Protein AF-A0A345P984-F1 (afdb_monomer_lite)

Organism: NCBI:txid2283318

Structure (mmCIF, N/CA/C/O backbone):
data_AF-A0A345P984-F1
#
_entry.id   AF-A0A345P984-F1
#
loop_
_atom_site.group_PDB
_atom_site.id
_atom_site.type_symbol
_atom_site.label_atom_id
_atom_site.label_alt_id
_atom_site.label_comp_id
_atom_site.label_asym_id
_atom_site.label_entity_id
_atom_site.label_seq_id
_atom_site.pdbx_PDB_ins_code
_atom_site.Cartn_x
_atom_site.Cartn_y
_atom_site.Cartn_z
_atom_site.occupancy
_atom_site.B_iso_or_equiv
_atom_site.auth_seq_id
_atom_site.auth_comp_id
_atom_site.auth_asym_id
_atom_site.auth_atom_id
_atom_site.pdbx_PDB_model_num
ATOM 1 N N . MET A 1 1 ? -41.447 16.885 86.054 1.00 53.97 1 MET A N 1
ATOM 2 C CA . MET A 1 1 ? -40.398 17.258 85.077 1.00 53.97 1 MET A CA 1
ATOM 3 C C . MET A 1 1 ? -39.694 16.046 84.465 1.00 53.97 1 MET A C 1
ATOM 5 O O . MET A 1 1 ? -39.387 16.104 83.285 1.00 53.97 1 MET A O 1
ATOM 9 N N . GLU A 1 2 ? -39.510 14.937 85.188 1.00 55.28 2 GLU A N 1
ATOM 10 C CA . GLU A 1 2 ? -38.808 13.737 84.681 1.00 55.28 2 GLU A CA 1
ATOM 11 C C . GLU A 1 2 ? -39.458 13.079 83.446 1.00 55.28 2 GLU A C 1
ATOM 13 O O . GLU A 1 2 ? -38.759 12.716 82.503 1.00 55.28 2 GLU A O 1
ATOM 18 N N . TYR A 1 3 ? -40.793 13.020 83.374 1.00 59.06 3 TYR A N 1
ATOM 19 C CA . TYR A 1 3 ? -41.507 12.456 82.215 1.00 59.06 3 TYR A CA 1
ATOM 20 C C . TYR A 1 3 ? -41.298 13.240 80.908 1.00 59.06 3 TYR A C 1
ATOM 22 O O . TYR A 1 3 ? -41.279 12.652 79.831 1.00 59.06 3 TYR A O 1
ATOM 30 N N . VAL A 1 4 ? -41.100 14.560 80.987 1.00 63.84 4 VAL A N 1
ATOM 31 C CA . VAL A 1 4 ? -40.899 15.416 79.804 1.00 63.84 4 VAL A CA 1
ATOM 32 C C . VAL A 1 4 ? -39.508 15.193 79.205 1.00 63.84 4 VAL A C 1
ATOM 34 O O . VAL A 1 4 ? -39.357 15.158 77.987 1.00 63.84 4 VAL A O 1
ATOM 37 N N . ILE A 1 5 ? -38.506 14.961 80.059 1.00 65.81 5 ILE A N 1
ATOM 38 C CA . ILE A 1 5 ? -37.132 14.652 79.644 1.00 65.81 5 ILE A CA 1
ATOM 39 C C . ILE A 1 5 ? -37.078 13.272 78.976 1.00 65.81 5 ILE A C 1
ATOM 41 O O . ILE A 1 5 ? -36.473 13.134 77.916 1.00 65.81 5 ILE A O 1
ATOM 45 N N . GLY A 1 6 ? -37.773 12.271 79.531 1.00 60.53 6 GLY A N 1
ATOM 46 C CA . GLY A 1 6 ? -37.852 10.933 78.933 1.00 60.53 6 GLY A CA 1
ATOM 47 C C . GLY A 1 6 ? -38.470 10.931 77.530 1.00 60.53 6 GLY A C 1
ATOM 48 O O . GLY A 1 6 ? -37.931 10.307 76.618 1.00 60.53 6 GLY A O 1
ATOM 49 N N . VAL A 1 7 ? -39.553 11.688 77.323 1.00 73.94 7 VAL A N 1
ATOM 50 C CA . VAL A 1 7 ? -40.205 11.814 76.006 1.00 73.94 7 VAL A CA 1
ATOM 51 C C . VAL A 1 7 ? -39.314 12.549 74.995 1.00 73.94 7 VAL A C 1
ATOM 53 O O . VAL A 1 7 ? -39.231 12.134 73.839 1.00 73.94 7 VAL A O 1
ATOM 56 N N . LEU A 1 8 ? -38.595 13.592 75.424 1.00 63.09 8 LEU A N 1
ATOM 57 C CA . LEU A 1 8 ? -37.640 14.318 74.577 1.00 63.09 8 LEU A CA 1
ATOM 58 C C . LEU A 1 8 ? -36.474 13.435 74.119 1.00 63.09 8 LEU A C 1
ATOM 60 O O . LEU A 1 8 ? -36.119 13.458 72.943 1.00 63.09 8 LEU A O 1
ATOM 64 N N . VAL A 1 9 ? -35.914 12.617 75.013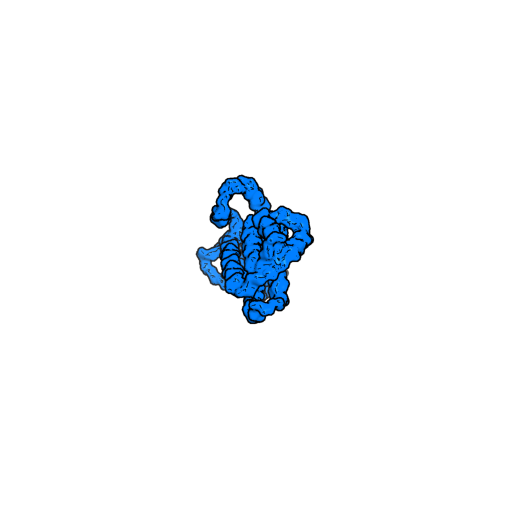 1.00 68.62 9 VAL A N 1
ATOM 65 C CA . VAL A 1 9 ? -34.829 11.682 74.671 1.00 68.62 9 VAL A CA 1
ATOM 66 C C . VAL A 1 9 ? -35.298 10.649 73.645 1.00 68.62 9 VAL A C 1
ATOM 68 O O . VAL A 1 9 ? -34.602 10.404 72.661 1.00 68.62 9 VAL A O 1
ATOM 71 N N . VAL A 1 10 ? -36.502 10.095 73.812 1.00 74.75 10 VAL A N 1
ATOM 72 C CA . VAL A 1 10 ? -37.075 9.145 72.846 1.00 74.75 10 VAL A CA 1
ATOM 73 C C . VAL A 1 10 ? -37.294 9.804 71.477 1.00 74.75 10 VAL A C 1
ATOM 75 O O . VAL A 1 10 ? -36.925 9.219 70.461 1.00 74.75 10 VAL A O 1
ATOM 78 N N . LEU A 1 11 ? -37.814 11.035 71.425 1.00 70.88 11 LEU A N 1
ATOM 79 C CA . LEU A 1 11 ? -38.012 11.772 70.168 1.00 70.88 11 LEU A CA 1
ATOM 80 C C . LEU A 1 11 ? -36.698 12.081 69.436 1.00 70.88 11 LEU A C 1
ATOM 82 O O . LEU A 1 11 ? -36.643 11.987 68.206 1.00 70.88 11 LEU A O 1
ATOM 86 N N . VAL A 1 12 ? -35.634 12.409 70.173 1.00 73.88 12 VAL A N 1
ATOM 87 C CA . VAL A 1 12 ? -34.298 12.634 69.599 1.00 73.88 12 VAL A CA 1
ATOM 88 C C . VAL A 1 12 ? -33.726 11.333 69.033 1.00 73.88 12 VAL A C 1
ATOM 90 O O . VAL A 1 12 ? -33.233 11.327 67.906 1.00 73.88 12 VAL A O 1
ATOM 93 N N . ILE A 1 13 ? -33.846 10.219 69.763 1.00 74.06 13 ILE A N 1
ATOM 94 C CA . ILE A 1 13 ? -33.375 8.903 69.301 1.00 74.06 13 ILE A CA 1
ATOM 95 C C . ILE A 1 13 ? -34.127 8.472 68.037 1.00 74.06 13 ILE A C 1
ATOM 97 O O . ILE A 1 13 ? -33.501 8.073 67.057 1.00 74.06 13 ILE A O 1
ATOM 101 N N . VAL A 1 14 ? -35.456 8.604 68.018 1.00 77.06 14 VAL A N 1
ATOM 102 C CA . VAL A 1 14 ? -36.276 8.290 66.838 1.00 77.06 14 VAL A CA 1
ATOM 103 C C . VAL A 1 14 ? -35.874 9.165 65.645 1.00 77.06 14 VAL A C 1
ATOM 105 O O . VAL A 1 14 ? -35.687 8.640 64.548 1.00 77.06 14 VAL A O 1
ATOM 108 N N . SER A 1 15 ? -35.658 10.468 65.847 1.00 71.44 15 SER A N 1
ATOM 109 C CA . SER A 1 15 ? -35.229 11.379 64.772 1.00 71.44 15 SER A CA 1
ATOM 110 C C . SER A 1 15 ? -33.856 11.011 64.196 1.00 71.44 15 SER A C 1
ATOM 112 O O . SER A 1 15 ? -33.681 11.021 62.977 1.00 71.44 15 SER A O 1
ATOM 114 N N . LEU A 1 16 ? -32.897 10.623 65.045 1.00 68.81 16 LEU A N 1
ATOM 115 C CA . LEU A 1 16 ? -31.570 10.164 64.612 1.00 68.81 16 LEU A CA 1
ATOM 116 C C . LEU A 1 16 ? -31.644 8.862 63.803 1.00 68.81 16 LEU A C 1
ATOM 118 O O . LEU A 1 16 ? -30.974 8.734 62.778 1.00 68.81 16 LEU A O 1
ATOM 122 N N . VAL A 1 17 ? -32.490 7.913 64.215 1.00 76.25 17 VAL A N 1
ATOM 123 C CA . VAL A 1 17 ? -32.700 6.653 63.483 1.00 76.25 17 VAL A CA 1
ATOM 124 C C . VAL A 1 17 ? -33.329 6.908 62.110 1.00 76.25 17 VAL A C 1
ATOM 126 O O . VAL A 1 17 ? -32.889 6.318 61.121 1.00 76.25 17 VAL A O 1
ATOM 129 N N . PHE A 1 18 ? -34.308 7.814 62.011 1.00 77.31 18 PHE A N 1
ATOM 130 C CA . PHE A 1 18 ? -34.899 8.202 60.725 1.00 77.31 18 PHE A CA 1
ATOM 131 C C . PHE A 1 18 ? -33.887 8.887 59.797 1.00 77.31 18 PHE A C 1
ATOM 133 O O . PHE A 1 18 ? -33.836 8.552 58.613 1.00 77.31 18 PHE A O 1
ATOM 140 N N . ALA A 1 19 ? -33.047 9.785 60.322 1.00 70.81 19 ALA A N 1
ATOM 141 C CA . ALA A 1 19 ? -31.984 10.426 59.548 1.00 70.81 19 ALA A CA 1
ATOM 142 C C . ALA A 1 19 ? -30.963 9.401 59.016 1.00 70.81 19 ALA A C 1
ATOM 144 O O . ALA A 1 19 ? -30.633 9.415 57.830 1.00 70.81 19 ALA A O 1
ATOM 145 N N . PHE A 1 20 ? -30.537 8.448 59.850 1.00 74.56 20 PHE A N 1
ATOM 146 C CA . PHE A 1 20 ? -29.620 7.375 59.451 1.00 74.56 20 PHE A CA 1
ATOM 147 C C . PHE A 1 20 ? -30.229 6.428 58.398 1.00 74.56 20 PHE A C 1
ATOM 149 O O . PHE A 1 20 ? -29.569 6.031 57.433 1.00 74.56 20 PHE A O 1
ATOM 156 N N . MET A 1 21 ? -31.511 6.080 58.535 1.00 75.06 21 MET A N 1
ATOM 157 C CA . MET A 1 21 ? -32.246 5.273 57.549 1.00 75.06 21 MET A CA 1
ATOM 158 C C . MET A 1 21 ? -32.404 6.008 56.208 1.00 75.06 21 MET A C 1
ATOM 160 O O . MET A 1 21 ? -32.263 5.397 55.146 1.00 75.06 21 MET A O 1
ATOM 164 N N . ALA A 1 22 ? -32.640 7.323 56.234 1.00 71.94 22 ALA A N 1
ATOM 165 C CA . ALA A 1 22 ? -32.689 8.147 55.029 1.00 71.94 22 ALA A CA 1
ATOM 166 C C . ALA A 1 22 ? -31.318 8.214 54.335 1.00 71.94 22 ALA A C 1
ATOM 168 O O . ALA A 1 22 ? -31.229 7.981 53.130 1.00 71.94 22 ALA A O 1
ATOM 169 N N . GLU A 1 23 ? -30.238 8.437 55.088 1.00 74.62 23 GLU A N 1
ATOM 170 C CA . GLU A 1 23 ? -28.876 8.495 54.547 1.00 74.62 23 GLU A CA 1
ATOM 171 C C . GLU A 1 23 ? -28.433 7.150 53.946 1.00 74.62 23 GLU A C 1
ATOM 173 O O . GLU A 1 23 ? -27.887 7.097 52.841 1.00 74.62 23 GLU A O 1
ATOM 178 N N . THR A 1 24 ? -28.727 6.033 54.617 1.00 75.31 24 THR A N 1
ATOM 179 C CA . THR A 1 24 ? -28.435 4.689 54.090 1.00 75.31 24 THR A CA 1
ATOM 180 C C . THR A 1 24 ? -29.278 4.340 52.862 1.00 75.31 24 THR A C 1
ATOM 182 O O . THR A 1 24 ? -28.772 3.686 51.948 1.00 75.31 24 THR A O 1
ATOM 185 N N . SER A 1 25 ? -30.530 4.802 52.788 1.00 73.75 25 SER A N 1
ATOM 186 C CA . SER A 1 25 ? -31.374 4.679 51.592 1.00 73.75 25 SER A CA 1
ATOM 187 C C . SER A 1 25 ? -30.800 5.464 50.408 1.00 73.75 25 SER A C 1
ATOM 189 O O . SER A 1 25 ? -30.654 4.913 49.316 1.00 73.75 25 SER A O 1
ATOM 191 N N . VAL A 1 26 ? -30.374 6.713 50.633 1.00 77.81 26 VAL A N 1
ATOM 192 C CA . VAL A 1 26 ? -29.720 7.547 49.610 1.00 77.81 26 VAL A CA 1
ATOM 193 C C . VAL A 1 26 ? -28.428 6.893 49.118 1.00 77.81 26 VAL A C 1
ATOM 195 O O . VAL A 1 26 ? -28.262 6.734 47.910 1.00 77.81 26 VAL A O 1
ATOM 198 N N . ARG A 1 27 ? -27.560 6.414 50.021 1.00 74.31 27 ARG A N 1
ATOM 199 C CA . ARG A 1 27 ? -26.322 5.701 49.649 1.00 74.31 27 ARG A CA 1
ATOM 200 C C . ARG A 1 27 ? -26.596 4.419 48.861 1.00 74.31 27 ARG A C 1
ATOM 202 O O . ARG A 1 27 ? -25.901 4.142 47.888 1.00 74.31 27 ARG A O 1
ATOM 209 N N . ARG A 1 28 ? -27.626 3.643 49.224 1.00 77.44 28 ARG A N 1
ATOM 210 C CA . ARG A 1 28 ? -28.033 2.448 48.457 1.00 77.44 28 ARG A CA 1
ATOM 211 C C . ARG A 1 28 ? -28.557 2.806 47.071 1.00 77.44 28 ARG A C 1
ATOM 213 O O . ARG A 1 28 ? -28.245 2.100 46.117 1.00 77.44 28 ARG A O 1
ATOM 220 N N . ASN A 1 29 ? -29.343 3.872 46.951 1.00 79.44 29 ASN A N 1
ATOM 221 C CA . ASN A 1 29 ? -29.863 4.325 45.664 1.00 79.44 29 ASN A CA 1
ATOM 222 C C . ASN A 1 29 ? -28.741 4.863 44.767 1.00 79.44 29 ASN A C 1
ATOM 224 O O . ASN A 1 29 ? -28.712 4.531 43.586 1.00 79.44 29 ASN A O 1
ATOM 228 N N . GLN A 1 30 ? -27.775 5.594 45.331 1.00 77.25 30 GLN A N 1
ATOM 229 C CA . GLN A 1 30 ? -26.565 6.026 44.625 1.00 77.25 30 GLN A CA 1
ATOM 230 C C . GLN A 1 30 ? -25.712 4.835 44.174 1.00 77.25 30 GLN A C 1
ATOM 232 O O . GLN A 1 30 ? -25.340 4.771 43.009 1.00 77.25 30 GLN A O 1
ATOM 237 N N . ALA A 1 31 ? -25.478 3.848 45.045 1.00 76.19 31 ALA A N 1
ATOM 238 C CA . ALA A 1 31 ? -24.732 2.640 44.691 1.00 76.19 31 ALA A CA 1
ATOM 239 C C . ALA A 1 31 ? -25.434 1.819 43.592 1.00 76.19 31 ALA A C 1
ATOM 241 O O . ALA A 1 31 ? -24.782 1.303 42.687 1.00 76.19 31 ALA A O 1
ATOM 242 N N . LYS A 1 32 ? -26.771 1.723 43.628 1.00 82.81 32 LYS A N 1
ATOM 243 C CA . LYS A 1 32 ? -27.557 1.097 42.551 1.00 82.81 32 LYS A CA 1
ATOM 244 C C . LYS A 1 32 ? -27.467 1.877 41.241 1.00 82.81 32 LYS A C 1
ATOM 246 O O . LYS A 1 32 ? -27.313 1.258 40.196 1.00 82.81 32 LYS A O 1
ATOM 251 N N . ALA A 1 33 ? -27.555 3.206 41.290 1.00 76.69 33 ALA A N 1
ATOM 252 C CA . ALA A 1 33 ? -27.429 4.053 40.106 1.00 76.69 33 ALA A CA 1
ATOM 253 C C . ALA A 1 33 ? -26.032 3.937 39.476 1.00 76.69 33 ALA A C 1
ATOM 255 O O . ALA A 1 33 ? -25.929 3.755 38.268 1.00 76.69 33 ALA A O 1
ATOM 256 N N . GLN A 1 34 ? -24.975 3.945 40.295 1.00 79.38 34 GLN A N 1
ATOM 257 C CA . GLN A 1 34 ? -23.596 3.728 39.846 1.00 79.38 34 GLN A CA 1
ATOM 258 C C . GLN A 1 34 ? -23.407 2.346 39.222 1.00 79.38 34 GLN A C 1
ATOM 260 O O . GLN A 1 34 ? -22.828 2.243 38.147 1.00 79.38 34 GLN A O 1
ATOM 265 N N . LYS A 1 35 ? -23.943 1.292 39.848 1.00 81.81 35 LYS A N 1
ATOM 266 C CA . LYS A 1 35 ? -23.880 -0.060 39.287 1.00 81.81 35 LYS A CA 1
ATOM 267 C C . LYS A 1 35 ? -24.616 -0.157 37.948 1.00 81.81 35 LYS A C 1
ATOM 269 O O . LYS A 1 35 ? -24.058 -0.679 36.995 1.00 81.81 35 LYS A O 1
ATOM 274 N N . ASN A 1 36 ? -25.826 0.397 37.851 1.00 83.12 36 ASN A N 1
ATOM 275 C CA . ASN A 1 36 ? -26.573 0.425 36.592 1.00 83.12 36 ASN A CA 1
ATOM 276 C C . ASN A 1 36 ? -25.818 1.190 35.493 1.00 83.12 36 ASN A C 1
ATOM 278 O O . ASN A 1 36 ? -25.807 0.744 34.350 1.00 83.12 36 ASN A O 1
ATOM 282 N N . ALA A 1 37 ? -25.181 2.316 35.829 1.00 77.00 37 ALA A N 1
ATOM 283 C CA . ALA A 1 37 ? -24.358 3.073 34.888 1.00 77.00 37 ALA A CA 1
ATOM 284 C C . ALA A 1 37 ? -23.127 2.268 34.438 1.00 77.00 37 ALA A C 1
ATOM 286 O O . ALA A 1 37 ? -22.822 2.222 33.250 1.00 77.00 37 ALA A O 1
ATOM 287 N N . GLN A 1 38 ? -22.465 1.568 35.363 1.00 80.25 38 GLN A N 1
ATOM 288 C CA . GLN A 1 38 ? -21.329 0.699 35.059 1.00 80.25 38 GLN A CA 1
ATOM 289 C C . GLN A 1 38 ? -21.728 -0.490 34.169 1.00 80.25 38 GLN A C 1
ATOM 291 O O . GLN A 1 38 ? -21.022 -0.799 33.212 1.00 80.25 38 GLN A O 1
ATOM 296 N N . ASP A 1 39 ? -22.875 -1.119 34.433 1.00 83.56 39 ASP A N 1
ATOM 297 C CA . ASP A 1 39 ? -23.404 -2.222 33.622 1.00 83.56 39 ASP A CA 1
ATOM 298 C C . ASP A 1 39 ? -23.776 -1.742 32.201 1.00 83.56 39 ASP A C 1
ATOM 300 O O . ASP A 1 39 ? -23.504 -2.429 31.214 1.00 83.56 39 ASP A O 1
ATOM 304 N N . GLN A 1 40 ? -24.345 -0.535 32.069 1.00 82.06 40 GLN A N 1
ATOM 305 C CA . GLN A 1 40 ? -24.635 0.090 30.770 1.00 82.06 40 GLN A CA 1
ATOM 306 C C . GLN A 1 40 ? -23.365 0.453 29.995 1.00 82.06 40 GLN A C 1
ATOM 308 O O . GLN A 1 40 ? -23.308 0.253 28.777 1.00 82.06 40 GLN A O 1
ATOM 313 N N . LEU A 1 41 ? -22.348 0.966 30.689 1.00 80.12 41 LEU A N 1
ATOM 314 C CA . LEU A 1 41 ? -21.053 1.290 30.101 1.00 80.12 41 LEU A CA 1
ATOM 315 C C . LEU A 1 41 ? -20.361 0.021 29.592 1.00 80.12 41 LEU A C 1
ATOM 317 O O . LEU A 1 41 ? -19.952 -0.024 28.436 1.00 80.12 41 LEU A O 1
ATOM 321 N N . LEU A 1 42 ? -20.342 -1.045 30.398 1.00 83.56 42 LEU A N 1
ATOM 322 C CA . LEU A 1 42 ? -19.812 -2.353 30.008 1.00 83.56 42 LEU A CA 1
ATOM 323 C C . LEU A 1 42 ? -20.512 -2.910 28.760 1.00 83.56 42 LEU A C 1
ATOM 325 O O . LEU A 1 42 ? -19.848 -3.333 27.813 1.00 83.56 42 LEU A O 1
ATOM 329 N N . ALA A 1 43 ? -21.848 -2.884 28.730 1.00 84.06 43 ALA A N 1
ATOM 330 C CA . ALA A 1 43 ? -22.615 -3.336 27.571 1.00 84.06 43 ALA A CA 1
ATOM 331 C C . ALA A 1 43 ? -22.305 -2.502 26.314 1.00 84.06 43 ALA A C 1
ATOM 333 O O . ALA A 1 43 ? -22.241 -3.036 25.205 1.00 84.06 43 ALA A O 1
ATOM 334 N N . SER A 1 44 ? -22.078 -1.199 26.486 1.00 81.56 44 SER A N 1
ATOM 335 C CA . SER A 1 44 ? -21.751 -0.285 25.392 1.00 81.56 44 SER A CA 1
ATOM 336 C C . SER A 1 44 ? -20.344 -0.514 24.842 1.00 81.56 44 SER A C 1
ATOM 338 O O . SER A 1 44 ? -20.191 -0.591 23.623 1.00 81.56 44 SER A O 1
ATOM 340 N N . THR A 1 45 ? -19.338 -0.704 25.703 1.00 81.50 45 THR A N 1
ATOM 341 C CA . THR A 1 45 ? -17.981 -1.069 25.266 1.00 81.50 45 THR A CA 1
ATOM 342 C C . THR A 1 45 ? -17.976 -2.422 24.560 1.00 81.50 45 THR A C 1
ATOM 344 O O . THR A 1 45 ? -17.346 -2.570 23.512 1.00 81.50 45 THR A O 1
ATOM 347 N N . GLN A 1 46 ? -18.725 -3.403 25.077 1.00 83.19 46 GLN A N 1
ATOM 348 C CA . GLN A 1 46 ? -18.850 -4.706 24.424 1.00 83.19 46 GLN A CA 1
ATOM 349 C C . GLN A 1 46 ? -19.465 -4.571 23.026 1.00 83.19 46 GLN A C 1
ATOM 351 O O . GLN A 1 46 ? -18.954 -5.149 22.072 1.00 83.19 46 GLN A O 1
ATOM 356 N N . ARG A 1 47 ? -20.500 -3.737 22.874 1.00 86.56 47 ARG A N 1
ATOM 357 C CA . ARG A 1 47 ? -21.098 -3.456 21.566 1.00 86.56 47 ARG A CA 1
ATOM 358 C C . ARG A 1 47 ? -20.104 -2.824 20.590 1.00 86.56 47 ARG A C 1
ATOM 360 O O . ARG A 1 47 ? -20.054 -3.252 19.443 1.00 86.56 47 ARG A O 1
ATOM 367 N N . ILE A 1 48 ? -19.309 -1.846 21.032 1.00 83.06 48 ILE A N 1
ATOM 368 C CA . ILE A 1 48 ? -18.265 -1.227 20.195 1.00 83.06 48 ILE A CA 1
ATOM 369 C C . ILE A 1 48 ? -17.276 -2.294 19.712 1.00 83.06 48 ILE A C 1
ATOM 371 O O . ILE A 1 48 ? -16.964 -2.355 18.526 1.00 83.06 48 ILE A O 1
ATOM 375 N N . ARG A 1 49 ? -16.828 -3.179 20.608 1.00 82.62 49 ARG A N 1
ATOM 376 C CA . ARG A 1 49 ? -15.916 -4.284 20.281 1.00 82.62 49 ARG A CA 1
ATOM 377 C C . ARG A 1 49 ? -16.514 -5.256 19.263 1.00 82.62 49 ARG A C 1
ATOM 379 O O . ARG A 1 49 ? -15.823 -5.671 18.328 1.00 82.62 49 ARG A O 1
ATOM 386 N N . ASP A 1 50 ? -17.779 -5.617 19.443 1.00 85.12 50 ASP A N 1
ATOM 387 C CA . ASP A 1 50 ? -18.487 -6.530 18.550 1.00 85.12 50 ASP A CA 1
ATOM 388 C C . ASP A 1 50 ? -18.684 -5.894 17.168 1.00 85.12 50 ASP A C 1
ATOM 390 O O . ASP A 1 50 ? -18.456 -6.544 16.148 1.00 85.12 50 ASP A O 1
ATOM 394 N N . ASP A 1 51 ? -19.054 -4.613 17.116 1.00 85.75 51 ASP A N 1
ATOM 395 C CA . ASP A 1 51 ? -19.245 -3.885 15.863 1.00 85.75 51 ASP A CA 1
ATOM 396 C C . ASP A 1 51 ? -17.916 -3.641 15.129 1.00 85.75 51 ASP A C 1
ATOM 398 O O . ASP A 1 51 ? -17.870 -3.829 13.916 1.00 85.75 51 ASP A O 1
ATOM 402 N N . LEU A 1 52 ? -16.817 -3.351 15.838 1.00 84.50 52 LEU A N 1
ATOM 403 C CA . LEU A 1 52 ? -15.466 -3.338 15.257 1.00 84.50 52 LEU A CA 1
ATOM 404 C C . LEU A 1 52 ? -15.098 -4.708 14.673 1.00 84.50 52 LEU A C 1
ATOM 406 O O . LEU A 1 52 ? -14.588 -4.796 13.562 1.00 84.50 52 LEU A O 1
ATOM 410 N N . THR A 1 53 ? -15.413 -5.796 15.378 1.00 84.94 53 THR A N 1
ATOM 411 C CA . THR A 1 53 ? -15.109 -7.158 14.910 1.00 84.94 53 THR A CA 1
ATOM 412 C C . THR A 1 53 ? -15.871 -7.514 13.629 1.00 84.94 53 THR A C 1
ATOM 414 O O . THR A 1 53 ? -15.324 -8.203 12.772 1.00 84.94 53 THR A O 1
ATOM 417 N N . LYS A 1 54 ? -17.097 -7.004 13.446 1.00 86.38 54 LYS A N 1
ATOM 418 C CA . LYS A 1 54 ? -17.878 -7.184 12.206 1.00 86.38 54 LYS A CA 1
ATOM 419 C C . LYS A 1 54 ? -17.285 -6.464 10.994 1.00 86.38 54 LYS A C 1
ATOM 421 O O . LYS A 1 54 ? -17.672 -6.783 9.875 1.00 86.38 54 LYS A O 1
ATOM 426 N N . LEU A 1 55 ? -16.406 -5.482 11.200 1.00 84.56 55 LEU A N 1
ATOM 427 C CA . LEU A 1 55 ? -15.774 -4.732 10.111 1.00 84.56 55 LEU A CA 1
ATOM 428 C C . LEU A 1 55 ? -14.561 -5.438 9.509 1.00 84.56 55 LEU A C 1
ATOM 430 O O . LEU A 1 55 ? -14.086 -5.004 8.457 1.00 84.56 55 LEU A O 1
ATOM 434 N N . ARG A 1 56 ? -14.089 -6.518 10.144 1.00 82.19 56 ARG A N 1
ATOM 435 C CA . ARG A 1 56 ? -13.025 -7.359 9.599 1.00 82.19 56 ARG A CA 1
ATOM 436 C C . ARG A 1 56 ? -13.431 -7.953 8.252 1.00 82.19 56 ARG A C 1
ATOM 438 O O . ARG A 1 56 ? -14.582 -8.342 8.050 1.00 82.19 56 ARG A O 1
ATOM 445 N N . VAL A 1 57 ? -12.469 -8.020 7.339 1.00 75.19 57 VAL A N 1
ATOM 446 C CA . VAL A 1 57 ? -12.634 -8.583 5.994 1.00 75.19 57 VAL A CA 1
ATOM 447 C C . VAL A 1 57 ? -12.452 -10.099 6.028 1.00 75.19 57 VAL A C 1
ATOM 449 O O . VAL A 1 57 ? -13.176 -10.816 5.336 1.00 75.19 57 VAL A O 1
ATOM 452 N N . THR A 1 58 ? -11.537 -10.598 6.862 1.00 63.69 58 THR A N 1
ATOM 453 C CA . THR A 1 58 ? -11.273 -12.031 7.012 1.00 63.69 58 THR A CA 1
ATOM 454 C C . THR A 1 58 ? -11.857 -12.589 8.312 1.00 63.69 58 THR A C 1
ATOM 456 O O . THR A 1 58 ? -11.781 -11.983 9.383 1.00 63.69 58 THR A O 1
ATOM 459 N N . VAL A 1 59 ? -12.465 -13.782 8.234 1.00 52.88 59 VAL A N 1
ATOM 460 C CA . VAL A 1 59 ? -12.827 -14.557 9.433 1.00 52.88 59 VAL A CA 1
ATOM 461 C C . VAL A 1 59 ? -11.517 -14.897 10.148 1.00 52.88 59 VAL A C 1
ATOM 463 O O . VAL A 1 59 ? -10.606 -15.373 9.471 1.00 52.88 59 VAL A O 1
ATOM 466 N N . PRO A 1 60 ? -11.377 -14.660 11.466 1.00 49.41 60 PRO A N 1
ATOM 467 C CA . PRO A 1 60 ? -10.133 -14.968 12.154 1.00 49.41 60 PRO A CA 1
ATOM 468 C C . PRO A 1 60 ? -9.842 -16.462 12.035 1.00 49.41 60 PRO A C 1
ATOM 470 O O . PRO A 1 60 ? -10.530 -17.276 12.649 1.00 49.41 60 PRO A O 1
ATOM 473 N N . ASP A 1 61 ? -8.816 -16.815 11.263 1.00 49.69 61 ASP A N 1
ATOM 474 C CA . ASP A 1 61 ? -8.097 -18.057 11.487 1.00 49.69 61 ASP A CA 1
ATOM 475 C C . ASP A 1 61 ? -7.202 -17.798 12.709 1.00 49.69 61 ASP A C 1
ATOM 477 O O . ASP A 1 61 ? -6.298 -16.962 12.630 1.00 49.69 61 ASP A O 1
ATOM 481 N N . PRO A 1 62 ? -7.452 -18.430 13.869 1.00 40.97 62 PRO A N 1
ATOM 482 C CA . PRO A 1 62 ? -6.736 -18.138 15.112 1.00 40.97 62 PRO A CA 1
ATOM 483 C C . PRO A 1 62 ? -5.226 -18.455 15.066 1.00 40.97 62 PRO A C 1
ATOM 485 O O . PRO A 1 62 ? -4.555 -18.326 16.088 1.00 40.97 62 PRO A O 1
ATOM 488 N N . LEU A 1 63 ? -4.683 -18.872 13.913 1.00 45.00 63 LEU A N 1
ATOM 489 C CA . LEU A 1 63 ? -3.300 -19.316 13.735 1.00 45.00 63 LEU A CA 1
ATOM 490 C C . LEU A 1 63 ? -2.480 -18.579 12.658 1.00 45.00 63 LEU A C 1
ATOM 492 O O . LEU A 1 63 ? -1.332 -18.966 12.437 1.00 45.00 63 LEU A O 1
ATOM 496 N N . LYS A 1 64 ? -2.975 -17.525 11.995 1.00 53.28 64 LYS A N 1
ATOM 497 C CA . LYS A 1 64 ? -2.174 -16.806 10.983 1.00 53.28 64 LYS A CA 1
ATOM 498 C C . LYS A 1 64 ? -2.283 -15.291 11.131 1.00 53.28 64 LYS A C 1
ATOM 500 O O . LYS A 1 64 ? -3.340 -14.732 10.892 1.00 53.28 64 LYS A O 1
ATOM 505 N N . VAL A 1 65 ? -1.143 -14.665 11.444 1.00 57.59 65 VAL A N 1
ATOM 506 C CA . VAL A 1 65 ? -0.926 -13.213 11.587 1.00 57.59 65 VAL A CA 1
ATOM 507 C C . VAL A 1 65 ? -1.636 -12.634 12.816 1.00 57.59 65 VAL A C 1
ATOM 509 O O . VAL A 1 65 ? -2.808 -12.282 12.764 1.00 57.59 65 VAL A O 1
ATOM 512 N N . THR A 1 66 ? -0.928 -12.548 13.947 1.00 62.91 66 THR A N 1
ATOM 513 C CA . THR A 1 66 ? -1.487 -12.018 15.212 1.00 62.91 66 THR A CA 1
ATOM 514 C C . THR A 1 66 ? -0.794 -10.747 15.692 1.00 62.91 66 THR A C 1
ATOM 516 O O . THR A 1 66 ? -1.204 -10.161 16.695 1.00 62.91 66 THR A O 1
ATOM 519 N N . THR A 1 67 ? 0.258 -10.315 14.996 1.00 72.31 67 THR A N 1
ATOM 520 C CA . THR A 1 67 ? 1.111 -9.208 15.427 1.00 72.31 67 THR A CA 1
ATOM 521 C C . THR A 1 67 ? 1.368 -8.202 14.306 1.00 72.31 67 THR A C 1
ATOM 523 O O . THR A 1 67 ? 1.370 -8.547 13.124 1.00 72.31 67 THR A O 1
ATOM 526 N N . ASP A 1 68 ? 1.677 -6.957 14.685 1.00 71.44 68 ASP A N 1
ATOM 527 C CA . ASP A 1 68 ? 2.143 -5.907 13.762 1.00 71.44 68 ASP A CA 1
ATOM 528 C C . ASP A 1 68 ? 3.356 -6.369 12.931 1.00 71.44 68 ASP A C 1
ATOM 530 O O . ASP A 1 68 ? 3.522 -5.982 11.771 1.00 71.44 68 ASP A O 1
ATOM 534 N N . SER A 1 69 ? 4.196 -7.221 13.527 1.00 71.38 69 SER A N 1
ATOM 535 C CA . SER A 1 69 ? 5.331 -7.872 12.873 1.00 71.38 69 SER A CA 1
ATOM 536 C C . SER A 1 69 ? 4.867 -8.812 11.753 1.00 71.38 69 SER A C 1
ATOM 538 O O . SER A 1 69 ? 5.322 -8.703 10.619 1.00 71.38 69 SER A O 1
ATOM 540 N N . ASP A 1 70 ? 3.887 -9.679 11.994 1.00 74.94 70 ASP A N 1
ATOM 541 C CA . ASP A 1 70 ? 3.407 -10.596 10.953 1.00 74.94 70 ASP A CA 1
ATOM 542 C C . ASP A 1 70 ? 2.800 -9.851 9.751 1.00 74.94 70 ASP A C 1
ATOM 544 O O . ASP A 1 70 ? 3.052 -10.209 8.598 1.00 74.94 70 ASP A O 1
ATOM 548 N N . VAL A 1 71 ? 2.041 -8.779 10.006 1.00 79.25 71 VAL A N 1
ATOM 549 C CA . VAL A 1 71 ? 1.442 -7.943 8.950 1.00 79.25 71 VAL A CA 1
ATOM 550 C C . VAL A 1 71 ? 2.521 -7.226 8.158 1.00 79.25 71 VAL A C 1
ATOM 552 O O . VAL A 1 71 ? 2.508 -7.231 6.930 1.00 79.25 71 VAL A O 1
ATOM 555 N N . SER A 1 72 ? 3.505 -6.657 8.844 1.00 76.19 72 SER A N 1
ATOM 556 C CA . SER A 1 72 ? 4.640 -6.011 8.194 1.00 76.19 72 SER A CA 1
ATOM 557 C C . SER A 1 72 ? 5.461 -6.992 7.348 1.00 76.19 72 SER A C 1
ATOM 559 O O . SER A 1 72 ? 5.903 -6.643 6.250 1.00 76.19 72 SER A O 1
ATOM 561 N N . LYS A 1 73 ? 5.599 -8.250 7.791 1.00 72.94 73 LYS A N 1
ATOM 562 C CA . LYS A 1 73 ? 6.203 -9.325 6.992 1.00 72.94 73 LYS A CA 1
ATOM 563 C C . LYS A 1 73 ? 5.396 -9.594 5.727 1.00 72.94 73 LYS A C 1
ATOM 565 O O . LYS A 1 73 ? 5.985 -9.698 4.653 1.00 72.94 73 LYS A O 1
ATOM 570 N N . ALA A 1 74 ? 4.071 -9.681 5.847 1.00 79.06 74 ALA A N 1
ATOM 571 C CA . ALA A 1 74 ? 3.174 -9.909 4.718 1.00 79.06 74 ALA A CA 1
ATOM 572 C C . ALA A 1 74 ? 3.242 -8.760 3.696 1.00 79.06 74 ALA A C 1
ATOM 574 O O . ALA A 1 74 ? 3.433 -9.021 2.508 1.00 79.06 74 ALA A O 1
ATOM 575 N N . ILE A 1 75 ? 3.202 -7.504 4.162 1.00 75.56 75 ILE A N 1
ATOM 576 C CA . ILE A 1 75 ? 3.420 -6.293 3.350 1.00 75.56 75 ILE A CA 1
ATOM 577 C C . ILE A 1 75 ? 4.720 -6.428 2.559 1.00 75.56 75 ILE A C 1
ATOM 579 O O . ILE A 1 75 ? 4.721 -6.342 1.332 1.00 75.56 75 ILE A O 1
ATOM 583 N N . ARG A 1 76 ? 5.832 -6.701 3.245 1.00 71.81 76 ARG A N 1
ATOM 584 C CA . ARG A 1 76 ? 7.151 -6.785 2.612 1.00 71.81 76 ARG A CA 1
ATOM 585 C C . ARG A 1 76 ? 7.247 -7.921 1.594 1.00 71.81 76 ARG A C 1
ATOM 587 O O . ARG A 1 76 ? 7.730 -7.710 0.483 1.00 71.81 76 ARG A O 1
ATOM 594 N N . GLN A 1 77 ? 6.798 -9.120 1.956 1.00 74.19 77 GLN A N 1
ATOM 595 C CA . GLN A 1 77 ? 6.826 -10.284 1.066 1.00 74.19 77 GLN A CA 1
ATOM 596 C C . GLN A 1 77 ? 5.989 -10.052 -0.190 1.00 74.19 77 GLN A C 1
ATOM 598 O O . GLN A 1 77 ? 6.422 -10.402 -1.289 1.00 74.19 77 GLN A O 1
ATOM 603 N N . SER A 1 78 ? 4.827 -9.424 -0.033 1.00 76.25 78 SER A N 1
ATOM 604 C CA . SER A 1 78 ? 3.970 -9.057 -1.149 1.00 76.25 78 SER A CA 1
ATOM 605 C C . SER A 1 78 ? 4.636 -8.033 -2.062 1.00 76.25 78 SER A C 1
ATOM 607 O O . SER A 1 78 ? 4.761 -8.295 -3.254 1.00 76.25 78 SER A O 1
ATOM 609 N N . LEU A 1 79 ? 5.202 -6.946 -1.526 1.00 69.44 79 LEU A N 1
ATOM 610 C CA . LEU A 1 79 ? 5.930 -5.962 -2.339 1.00 69.44 79 LEU A CA 1
ATOM 611 C C . LEU A 1 79 ? 7.092 -6.597 -3.120 1.00 69.44 79 LEU A C 1
ATOM 613 O O . LEU A 1 79 ? 7.281 -6.296 -4.297 1.00 69.44 79 LEU A O 1
ATOM 617 N N . LEU A 1 80 ? 7.842 -7.523 -2.513 1.00 65.38 80 LEU A N 1
ATOM 618 C CA . LEU A 1 80 ? 8.914 -8.254 -3.201 1.00 65.38 80 LEU A CA 1
ATOM 619 C C . LEU A 1 80 ? 8.382 -9.193 -4.290 1.00 65.38 80 LEU A C 1
ATOM 621 O O . LEU A 1 80 ? 8.976 -9.292 -5.366 1.00 65.38 80 LEU A O 1
ATOM 625 N N . LYS A 1 81 ? 7.270 -9.885 -4.032 1.00 72.56 81 LYS A N 1
ATOM 626 C CA . LYS A 1 81 ? 6.606 -10.751 -5.013 1.00 72.56 81 LYS A CA 1
ATOM 627 C C . LYS A 1 81 ? 6.092 -9.935 -6.198 1.00 72.56 81 LYS A C 1
ATOM 629 O O . LYS A 1 81 ? 6.371 -10.301 -7.337 1.00 72.56 81 LYS A O 1
ATOM 634 N N . ILE A 1 82 ? 5.408 -8.824 -5.929 1.00 70.12 82 ILE A N 1
ATOM 635 C CA . ILE A 1 82 ? 4.913 -7.877 -6.934 1.00 70.12 82 ILE A CA 1
ATOM 636 C C . ILE A 1 82 ? 6.089 -7.350 -7.753 1.00 70.12 82 ILE A C 1
ATOM 638 O O . ILE A 1 82 ? 6.054 -7.417 -8.976 1.00 70.12 82 ILE A O 1
ATOM 642 N N . ARG A 1 83 ? 7.183 -6.936 -7.100 1.00 65.50 83 ARG A N 1
ATOM 643 C CA . ARG A 1 83 ? 8.408 -6.489 -7.779 1.00 65.50 83 ARG A CA 1
ATOM 644 C C . ARG A 1 83 ? 8.951 -7.546 -8.733 1.00 65.50 83 ARG A C 1
ATOM 646 O O . ARG A 1 83 ? 9.216 -7.236 -9.889 1.00 65.50 83 ARG A O 1
ATOM 653 N N . LYS A 1 84 ? 9.113 -8.792 -8.274 1.00 64.38 84 LYS A N 1
ATOM 654 C CA . LYS A 1 84 ? 9.603 -9.896 -9.117 1.00 64.38 84 LYS A CA 1
ATOM 655 C C . LYS A 1 84 ? 8.680 -10.146 -10.312 1.00 64.38 84 LYS A C 1
ATOM 657 O O . LYS A 1 84 ? 9.174 -10.353 -11.416 1.00 64.38 84 LYS A O 1
ATOM 662 N N . ALA A 1 85 ? 7.365 -10.098 -10.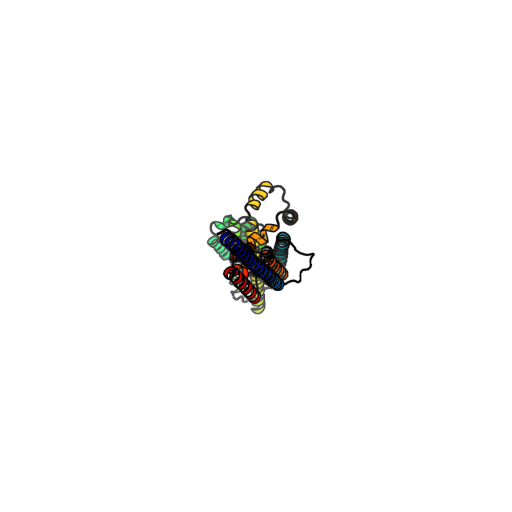100 1.00 65.69 85 ALA A N 1
ATOM 663 C CA . ALA A 1 85 ? 6.376 -10.270 -11.159 1.00 65.69 85 ALA A CA 1
ATOM 664 C C . ALA A 1 85 ? 6.426 -9.128 -12.186 1.00 65.69 85 ALA A C 1
ATOM 666 O O . ALA A 1 85 ? 6.484 -9.402 -13.380 1.00 65.69 85 ALA A O 1
ATOM 667 N N . LEU A 1 86 ? 6.485 -7.870 -11.738 1.00 60.84 86 LEU A N 1
ATOM 668 C CA . LEU A 1 86 ? 6.593 -6.701 -12.615 1.00 60.84 86 LEU A CA 1
ATOM 669 C C . LEU A 1 86 ? 7.894 -6.713 -13.421 1.00 60.84 86 LEU A C 1
ATOM 671 O O . LEU A 1 86 ? 7.860 -6.477 -14.621 1.00 60.84 86 LEU A O 1
ATOM 675 N N . VAL A 1 87 ? 9.028 -7.065 -12.807 1.00 56.56 87 VAL A N 1
ATOM 676 C CA . VAL A 1 87 ? 10.305 -7.207 -13.530 1.00 56.56 87 VAL A CA 1
ATOM 677 C C . VAL A 1 87 ? 10.211 -8.286 -14.611 1.00 56.56 87 VAL A C 1
ATOM 679 O O . VAL A 1 87 ? 10.664 -8.076 -15.735 1.00 56.56 87 VAL A O 1
ATOM 682 N N . ALA A 1 88 ? 9.615 -9.437 -14.293 1.00 61.28 88 ALA A N 1
ATOM 683 C CA . ALA A 1 88 ? 9.422 -10.504 -15.271 1.00 61.28 88 ALA A CA 1
ATOM 684 C C . ALA A 1 88 ? 8.479 -10.077 -16.408 1.00 61.28 88 ALA A C 1
ATOM 686 O O . ALA A 1 88 ? 8.750 -10.394 -17.565 1.00 61.28 88 ALA A O 1
ATOM 687 N N . GLN A 1 89 ? 7.412 -9.340 -16.087 1.00 63.66 89 GLN A N 1
ATOM 688 C CA . GLN A 1 89 ? 6.453 -8.817 -17.057 1.00 63.66 89 GLN A CA 1
ATOM 689 C C . GLN A 1 89 ? 7.110 -7.801 -17.995 1.00 63.66 89 GLN A C 1
ATOM 691 O O . GLN A 1 89 ? 7.045 -7.976 -19.206 1.00 63.66 89 GLN A O 1
ATOM 696 N N . VAL A 1 90 ? 7.832 -6.817 -17.450 1.00 57.28 90 VAL A N 1
ATOM 697 C CA . VAL A 1 90 ? 8.603 -5.843 -18.237 1.00 57.28 90 VAL A CA 1
ATOM 698 C C . VAL A 1 90 ? 9.580 -6.565 -19.160 1.00 57.28 90 VAL A C 1
ATOM 700 O O . VAL A 1 90 ? 9.603 -6.290 -20.354 1.00 57.28 90 VAL A O 1
ATOM 703 N N . ALA A 1 91 ? 10.341 -7.541 -18.654 1.00 54.91 91 ALA A N 1
ATOM 704 C CA . ALA A 1 91 ? 11.275 -8.306 -19.479 1.00 54.91 91 ALA A CA 1
ATOM 705 C C . ALA A 1 91 ? 10.574 -9.103 -20.598 1.00 54.91 91 ALA A C 1
ATOM 707 O O . ALA A 1 91 ? 11.109 -9.219 -21.703 1.00 54.91 91 ALA A O 1
ATOM 708 N N . ALA A 1 92 ? 9.388 -9.657 -20.331 1.00 62.06 92 ALA A N 1
ATOM 709 C CA . ALA A 1 92 ? 8.598 -10.384 -21.320 1.00 62.06 92 ALA A CA 1
ATOM 710 C C . ALA A 1 92 ? 8.033 -9.453 -22.402 1.00 62.06 92 ALA A C 1
ATOM 712 O O . ALA A 1 92 ? 8.196 -9.744 -23.589 1.00 62.06 92 ALA A O 1
ATOM 713 N N . ASP A 1 93 ? 7.439 -8.327 -22.004 1.00 59.69 93 ASP A N 1
ATOM 714 C CA . ASP A 1 93 ? 6.886 -7.316 -22.911 1.00 59.69 93 ASP A CA 1
ATOM 715 C C . ASP A 1 93 ? 7.983 -6.715 -23.790 1.00 59.69 93 ASP A C 1
ATOM 717 O O . ASP A 1 93 ? 7.827 -6.579 -25.002 1.00 59.69 93 ASP A O 1
ATOM 721 N N . LEU A 1 94 ? 9.146 -6.454 -23.195 1.00 56.72 94 LEU A N 1
ATOM 722 C CA . LEU A 1 94 ? 10.324 -5.954 -23.885 1.00 56.72 94 LEU A CA 1
ATOM 723 C C . LEU A 1 94 ? 10.852 -6.955 -24.915 1.00 56.72 94 LEU A C 1
ATOM 725 O O . LEU A 1 94 ? 11.108 -6.595 -26.062 1.00 56.72 94 LEU A O 1
ATOM 729 N N . LYS A 1 95 ? 10.956 -8.233 -24.543 1.00 63.88 95 LYS A N 1
ATOM 730 C CA . LYS A 1 95 ? 11.359 -9.299 -25.467 1.00 63.88 95 LYS A CA 1
ATOM 731 C C . LYS A 1 95 ? 10.359 -9.466 -26.615 1.00 63.88 95 LYS A C 1
ATOM 733 O O . LYS A 1 95 ? 10.773 -9.705 -27.748 1.00 63.88 95 LYS A O 1
ATOM 738 N N . ALA A 1 96 ? 9.061 -9.349 -26.335 1.00 63.84 96 ALA A N 1
ATOM 739 C CA . ALA A 1 96 ? 8.017 -9.398 -27.353 1.00 63.84 96 ALA A CA 1
ATOM 740 C C . ALA A 1 96 ? 8.116 -8.203 -28.312 1.00 63.84 96 ALA A C 1
ATOM 742 O O . ALA A 1 96 ? 8.068 -8.395 -29.524 1.00 63.84 96 ALA A O 1
ATOM 743 N N . ALA A 1 97 ? 8.342 -6.996 -27.787 1.00 60.44 97 ALA A N 1
ATOM 744 C CA . ALA A 1 97 ? 8.531 -5.791 -28.586 1.00 60.44 97 ALA A CA 1
ATOM 745 C C . ALA A 1 97 ? 9.797 -5.865 -29.462 1.00 60.44 97 ALA A C 1
ATOM 747 O O . ALA A 1 97 ? 9.765 -5.512 -30.638 1.00 60.44 97 ALA A O 1
ATOM 748 N N . GLN A 1 98 ? 10.898 -6.402 -28.928 1.00 62.81 98 GLN A N 1
ATOM 749 C CA . GLN A 1 98 ? 12.159 -6.598 -29.656 1.00 62.81 98 GLN A CA 1
ATOM 750 C C . GLN A 1 98 ? 12.076 -7.644 -30.775 1.00 62.81 98 GLN A C 1
ATOM 752 O O . GLN A 1 98 ? 12.881 -7.609 -31.703 1.00 62.81 98 GLN A O 1
ATOM 757 N N . ALA A 1 99 ? 11.125 -8.578 -30.704 1.00 66.94 99 ALA A N 1
ATOM 758 C CA . ALA A 1 99 ? 10.912 -9.576 -31.750 1.00 66.94 99 ALA A CA 1
ATOM 759 C C . ALA A 1 99 ? 10.200 -9.005 -32.993 1.00 66.94 99 ALA A C 1
ATOM 761 O O . ALA A 1 99 ? 10.110 -9.692 -34.012 1.00 66.94 99 ALA A O 1
ATOM 762 N N . LEU A 1 100 ? 9.687 -7.772 -32.923 1.00 68.12 100 LEU A N 1
ATOM 763 C CA . LEU A 1 100 ? 8.972 -7.126 -34.020 1.00 68.12 100 LEU A CA 1
ATOM 764 C C . LEU A 1 100 ? 9.955 -6.510 -35.020 1.00 68.12 100 LEU A C 1
ATOM 766 O O . LEU A 1 100 ? 10.948 -5.894 -34.635 1.00 68.12 100 LEU A O 1
ATOM 770 N N . ALA A 1 101 ? 9.650 -6.624 -36.316 1.00 62.19 101 ALA A N 1
ATOM 771 C CA . ALA A 1 101 ? 10.513 -6.134 -37.396 1.00 62.19 101 ALA A CA 1
ATOM 772 C C . ALA A 1 101 ? 10.847 -4.631 -37.269 1.00 62.19 101 ALA A C 1
ATOM 774 O O . ALA A 1 101 ? 11.960 -4.213 -37.586 1.00 62.19 101 ALA A O 1
ATOM 775 N N . GLY A 1 102 ? 9.922 -3.832 -36.724 1.00 59.12 102 GLY A N 1
ATOM 776 C CA . GLY A 1 102 ? 10.117 -2.404 -36.462 1.00 59.12 102 GLY A CA 1
ATOM 777 C C . GLY A 1 102 ? 11.167 -2.070 -35.390 1.00 59.12 102 GLY A C 1
ATOM 778 O O . GLY A 1 102 ? 11.619 -0.932 -35.337 1.00 59.12 102 GLY A O 1
ATOM 779 N N . ALA A 1 103 ? 11.614 -3.025 -34.565 1.00 57.12 103 ALA A N 1
ATOM 780 C CA . ALA A 1 103 ? 12.588 -2.778 -33.493 1.00 57.12 103 ALA A CA 1
ATOM 781 C C . ALA A 1 103 ? 14.012 -2.445 -33.994 1.00 57.12 103 ALA A C 1
ATOM 783 O O . ALA A 1 103 ? 14.846 -1.986 -33.212 1.00 57.12 103 ALA A O 1
ATOM 784 N N . GLN A 1 104 ? 14.297 -2.653 -35.284 1.00 65.50 104 GLN A N 1
ATOM 785 C CA . GLN A 1 104 ? 15.572 -2.283 -35.915 1.00 65.50 104 GLN A CA 1
ATOM 786 C C . GLN A 1 104 ? 15.615 -0.827 -36.404 1.00 65.50 104 GLN A C 1
ATOM 788 O O . GLN A 1 104 ? 16.615 -0.412 -36.987 1.00 65.50 104 GLN A O 1
ATOM 793 N N . PHE A 1 105 ? 14.550 -0.048 -36.190 1.00 67.75 105 PHE A N 1
ATOM 794 C CA . PHE A 1 105 ? 14.501 1.343 -36.627 1.00 67.75 105 PHE A CA 1
ATOM 795 C C . PHE A 1 105 ? 15.577 2.182 -35.930 1.00 67.75 105 PHE A C 1
ATOM 797 O O . PHE A 1 105 ? 15.746 2.096 -34.709 1.00 67.75 105 PHE A O 1
ATOM 804 N N . ALA A 1 106 ? 16.296 2.978 -36.721 1.00 67.62 106 ALA A N 1
ATOM 805 C CA . ALA A 1 106 ? 17.350 3.853 -36.237 1.00 67.62 106 ALA A CA 1
ATOM 806 C C . ALA A 1 106 ? 16.754 5.099 -35.568 1.00 67.62 106 ALA A C 1
ATOM 808 O O . ALA A 1 106 ? 15.897 5.784 -36.122 1.00 67.62 106 ALA A O 1
ATOM 809 N N . ILE A 1 107 ? 17.239 5.385 -34.371 1.00 75.75 107 ILE A N 1
ATOM 810 C CA . ILE A 1 107 ? 17.065 6.622 -33.624 1.00 75.75 107 ILE A CA 1
ATOM 811 C C . ILE A 1 107 ? 18.288 7.486 -33.930 1.00 75.75 107 ILE A C 1
ATOM 813 O O . ILE A 1 107 ? 19.409 6.975 -33.992 1.00 75.75 107 ILE A O 1
ATOM 817 N N . ASP A 1 108 ? 18.088 8.794 -34.090 1.00 80.75 108 ASP A N 1
ATOM 818 C CA . ASP A 1 108 ? 19.198 9.745 -34.134 1.00 80.75 108 ASP A CA 1
ATOM 819 C C . ASP A 1 108 ? 19.919 9.739 -32.776 1.00 80.75 108 ASP A C 1
ATOM 821 O O . ASP A 1 108 ? 19.505 10.379 -31.803 1.00 80.75 108 ASP A O 1
ATOM 825 N N . SER A 1 109 ? 20.979 8.938 -32.698 1.00 82.12 109 SER A N 1
ATOM 826 C CA . SER A 1 109 ? 21.695 8.654 -31.461 1.00 82.12 109 SER A CA 1
ATOM 827 C C . SER A 1 109 ? 22.458 9.868 -30.944 1.00 82.12 109 SER A C 1
ATOM 829 O O . SER A 1 109 ? 22.568 10.060 -29.733 1.00 82.12 109 SER A O 1
ATOM 831 N N . VAL A 1 110 ? 22.919 10.732 -31.849 1.00 83.56 110 VAL A N 1
ATOM 832 C CA . VAL A 1 110 ? 23.607 11.977 -31.507 1.00 83.56 110 VAL A CA 1
ATOM 833 C C . VAL A 1 110 ? 22.617 12.972 -30.913 1.00 83.56 110 VAL A C 1
ATOM 835 O O . VAL A 1 110 ? 22.901 13.557 -29.866 1.00 83.56 110 VAL A O 1
ATOM 838 N N . ALA A 1 111 ? 21.444 13.143 -31.529 1.00 82.62 111 ALA A N 1
ATOM 839 C CA . ALA A 1 111 ? 20.391 13.992 -30.977 1.00 82.62 111 ALA A CA 1
ATOM 840 C C . ALA A 1 111 ? 19.927 13.493 -29.600 1.00 82.62 111 ALA A C 1
ATOM 842 O O . ALA A 1 111 ? 19.835 14.288 -28.662 1.00 82.62 111 ALA A O 1
ATOM 843 N N . PHE A 1 112 ? 19.721 12.180 -29.453 1.00 83.44 112 PHE A N 1
ATOM 844 C CA . PHE A 1 112 ? 19.338 11.559 -28.186 1.00 83.44 112 PHE A CA 1
ATOM 845 C C . PHE A 1 112 ? 20.364 11.814 -27.073 1.00 83.44 112 PHE A C 1
ATOM 847 O O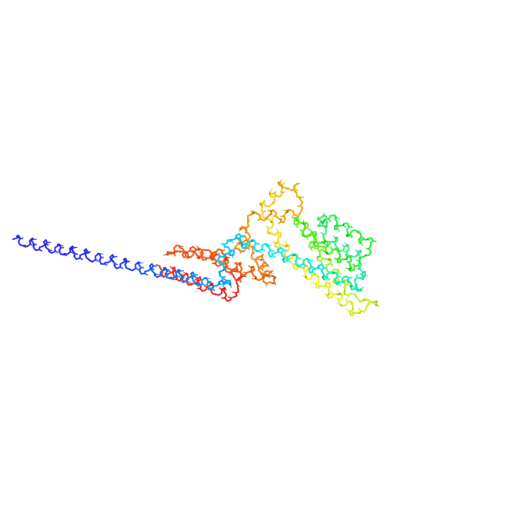 . PHE A 1 112 ? 20.011 12.349 -26.023 1.00 83.44 112 PHE A O 1
ATOM 854 N N . VAL A 1 113 ? 21.643 11.480 -27.286 1.00 85.00 113 VAL A N 1
ATOM 855 C CA . VAL A 1 113 ? 22.657 11.633 -26.229 1.00 85.00 113 VAL A CA 1
ATOM 856 C C . VAL A 1 113 ? 22.872 13.107 -25.875 1.00 85.00 113 VAL A C 1
ATOM 858 O O . VAL A 1 113 ? 23.007 13.437 -24.698 1.00 85.00 113 VAL A O 1
ATOM 861 N N . ASN A 1 114 ? 22.842 14.014 -26.855 1.00 84.25 114 ASN A N 1
ATOM 862 C CA . ASN A 1 114 ? 22.938 15.450 -26.582 1.00 84.25 114 ASN A CA 1
ATOM 863 C C . ASN A 1 114 ? 21.753 15.963 -25.754 1.00 84.25 114 ASN A C 1
ATOM 865 O O . ASN A 1 114 ? 21.946 16.789 -24.860 1.00 84.25 114 ASN A O 1
ATOM 869 N N . HIS A 1 115 ? 20.543 15.460 -26.013 1.00 83.56 115 HIS A N 1
ATOM 870 C CA . HIS A 1 115 ? 19.368 15.785 -25.210 1.00 83.56 115 HIS A CA 1
ATOM 871 C C . HIS A 1 115 ? 19.520 15.283 -23.766 1.00 83.56 115 HIS A C 1
ATOM 873 O O . HIS A 1 115 ? 19.332 16.058 -22.828 1.00 83.56 115 HIS A O 1
ATOM 879 N N . VAL A 1 116 ? 19.973 14.036 -23.584 1.00 84.12 116 VAL A N 1
ATOM 880 C CA . VAL A 1 116 ? 20.259 13.451 -22.263 1.00 84.12 116 VAL A CA 1
ATOM 881 C C . VAL A 1 116 ? 21.268 14.289 -21.475 1.00 84.12 116 VAL A C 1
ATOM 883 O O . VAL A 1 116 ? 21.033 14.617 -20.311 1.00 84.12 116 VAL A O 1
ATOM 886 N N . LEU A 1 117 ? 22.386 14.663 -22.104 1.00 85.88 117 LEU A N 1
ATOM 887 C CA . LEU A 1 117 ? 23.426 15.480 -21.474 1.00 85.88 117 LEU A CA 1
ATOM 888 C C . LEU A 1 117 ? 22.904 16.866 -21.075 1.00 85.88 117 LEU A C 1
ATOM 890 O O . LEU A 1 117 ? 23.225 17.355 -19.993 1.00 85.88 117 LEU A O 1
ATOM 894 N N . SER A 1 118 ? 22.088 17.487 -21.931 1.00 85.75 118 SER A N 1
ATOM 895 C CA . SER A 1 118 ? 21.503 18.806 -21.675 1.00 85.75 118 SER A CA 1
ATOM 896 C C . SER A 1 118 ? 20.538 18.794 -20.488 1.00 85.75 118 SER A C 1
ATOM 898 O O . SER A 1 118 ? 20.574 19.700 -19.660 1.00 85.75 118 SER A O 1
ATOM 900 N N . GLU A 1 119 ? 19.670 17.789 -20.408 1.00 82.31 119 GLU A N 1
ATOM 901 C CA . GLU A 1 119 ? 18.625 17.705 -19.384 1.00 82.31 119 GLU A CA 1
ATOM 902 C C . GLU A 1 119 ? 19.156 17.228 -18.026 1.00 82.31 119 GLU A C 1
ATOM 904 O O . GLU A 1 119 ? 18.763 17.751 -16.984 1.00 82.31 119 GLU A O 1
ATOM 909 N N . LEU A 1 120 ? 20.066 16.246 -18.012 1.00 80.50 120 LEU A N 1
ATOM 910 C CA . LEU A 1 120 ? 20.668 15.777 -16.761 1.00 80.50 120 LEU A CA 1
ATOM 911 C C . LEU A 1 120 ? 21.687 16.779 -16.208 1.00 80.50 120 LEU A C 1
ATOM 913 O O . LEU A 1 120 ? 21.850 16.879 -14.990 1.00 80.50 120 LEU A O 1
ATOM 917 N N . GLY A 1 121 ? 22.386 17.513 -17.079 1.00 88.81 121 GLY A N 1
ATOM 918 C CA . GLY A 1 121 ? 23.410 18.480 -16.694 1.00 88.81 121 GLY A CA 1
ATOM 919 C C . GLY A 1 121 ? 24.411 17.884 -15.687 1.00 88.81 121 GLY A C 1
ATOM 920 O O . GLY A 1 121 ? 25.004 16.841 -15.968 1.00 88.81 121 GLY A O 1
ATOM 921 N N . PRO A 1 122 ? 24.595 18.487 -14.495 1.00 84.81 122 PRO A N 1
ATOM 922 C CA . PRO A 1 122 ? 25.535 17.981 -13.491 1.00 84.81 122 PRO A CA 1
ATOM 923 C C . PRO A 1 122 ? 25.135 16.616 -12.903 1.00 84.81 122 PRO A C 1
ATOM 925 O O . PRO A 1 122 ? 25.988 15.912 -12.367 1.00 84.81 122 PRO A O 1
ATOM 928 N N . ASN A 1 123 ? 23.867 16.204 -13.020 1.00 82.38 123 ASN A N 1
ATOM 929 C CA . ASN A 1 123 ? 23.410 14.906 -12.519 1.00 82.38 123 ASN A CA 1
ATOM 930 C C . ASN A 1 123 ? 23.942 13.731 -13.357 1.00 82.38 123 ASN A C 1
ATOM 932 O O . ASN A 1 123 ? 23.926 12.593 -12.887 1.00 82.38 123 ASN A O 1
ATOM 936 N N . TYR A 1 124 ? 24.443 13.987 -14.571 1.00 85.94 124 TYR A N 1
ATOM 937 C CA . TYR A 1 124 ? 25.022 12.959 -15.438 1.00 85.94 124 TYR A CA 1
ATOM 938 C C . TYR A 1 124 ? 26.170 12.204 -14.755 1.00 85.94 124 TYR A C 1
ATOM 940 O O . TYR A 1 124 ? 26.277 10.984 -14.882 1.00 85.94 124 TYR A O 1
ATOM 948 N N . ASP A 1 125 ? 26.994 12.899 -13.967 1.00 88.44 125 ASP A N 1
ATOM 949 C CA . ASP A 1 125 ? 28.160 12.295 -13.315 1.00 88.44 125 ASP A CA 1
ATOM 950 C C . ASP A 1 125 ? 27.810 11.308 -12.197 1.00 88.44 125 ASP A C 1
ATOM 952 O O . ASP A 1 125 ? 28.629 10.450 -11.850 1.00 88.44 125 ASP A O 1
ATOM 956 N N . TYR A 1 126 ? 26.580 11.384 -11.688 1.00 84.94 126 TYR A N 1
ATOM 957 C CA . TYR A 1 12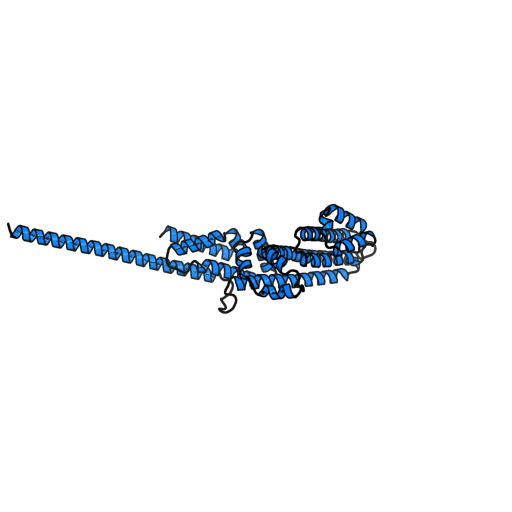6 ? 26.046 10.473 -10.679 1.00 84.94 126 TYR A CA 1
ATOM 958 C C . TYR A 1 126 ? 25.507 9.174 -11.283 1.00 84.94 126 TYR A C 1
ATOM 960 O O . TYR A 1 126 ? 25.184 8.239 -10.550 1.00 84.94 126 TYR A O 1
ATOM 968 N N . LEU A 1 127 ? 25.433 9.071 -12.614 1.00 81.81 127 LEU A N 1
ATOM 969 C CA . LEU A 1 127 ? 25.057 7.824 -13.259 1.00 81.81 127 LEU A CA 1
ATOM 970 C C . LEU A 1 127 ? 26.143 6.754 -13.044 1.00 81.81 127 LEU A C 1
ATOM 972 O O . LEU A 1 127 ? 27.348 7.039 -13.174 1.00 81.81 127 LEU A O 1
ATOM 976 N N . PRO A 1 128 ? 25.743 5.489 -12.808 1.00 85.88 128 PRO A N 1
ATOM 977 C CA . PRO A 1 128 ? 26.672 4.371 -12.776 1.00 85.88 128 PRO A CA 1
ATOM 978 C C . PRO A 1 128 ? 27.546 4.359 -14.031 1.00 85.88 128 PRO A C 1
ATOM 980 O O . PRO A 1 128 ? 27.057 4.551 -15.147 1.00 85.88 128 PRO A O 1
ATOM 983 N N . SER A 1 129 ? 28.844 4.101 -13.865 1.00 83.69 129 SER A N 1
ATOM 984 C CA . SER A 1 129 ? 29.809 4.099 -14.975 1.00 83.69 129 SER A CA 1
ATOM 985 C C . SER A 1 129 ? 29.392 3.156 -16.107 1.00 83.69 129 SER A C 1
ATOM 987 O O . SER A 1 129 ? 29.544 3.486 -17.278 1.00 83.69 129 SER A O 1
ATOM 989 N N . ALA A 1 130 ? 28.768 2.022 -15.777 1.00 80.56 130 ALA A N 1
ATOM 990 C CA . ALA A 1 130 ? 28.207 1.102 -16.760 1.00 80.56 130 ALA A CA 1
ATOM 991 C C . ALA A 1 130 ? 27.152 1.759 -17.670 1.00 80.56 130 ALA A C 1
ATOM 993 O O . ALA A 1 130 ? 27.130 1.459 -18.862 1.00 80.56 130 ALA A O 1
ATOM 994 N N . ILE A 1 131 ? 26.307 2.650 -17.140 1.00 85.50 131 ILE A N 1
ATOM 995 C CA . ILE A 1 131 ? 25.277 3.372 -17.901 1.00 85.50 131 ILE A CA 1
ATOM 996 C C . ILE A 1 131 ? 25.915 4.473 -18.753 1.00 85.50 131 ILE A C 1
ATOM 998 O O . ILE A 1 131 ? 25.662 4.521 -19.957 1.00 85.50 131 ILE A O 1
ATOM 1002 N N . ARG A 1 132 ? 26.815 5.285 -18.178 1.00 89.12 132 ARG A N 1
ATOM 1003 C CA . ARG A 1 132 ? 27.554 6.322 -18.929 1.00 89.12 132 ARG A CA 1
ATOM 1004 C C . ARG A 1 132 ? 28.318 5.743 -20.117 1.00 89.12 132 ARG A C 1
ATOM 1006 O O . ARG A 1 132 ? 28.153 6.204 -21.240 1.00 89.12 132 ARG A O 1
ATOM 1013 N N . ASN A 1 133 ? 29.023 4.632 -19.907 1.00 85.88 133 ASN A N 1
ATOM 1014 C CA . ASN A 1 133 ? 29.754 3.935 -20.967 1.00 85.88 133 ASN A CA 1
ATOM 1015 C C . ASN A 1 133 ? 28.842 3.385 -22.084 1.00 85.88 133 ASN A C 1
ATOM 1017 O O . ASN A 1 133 ? 29.328 3.068 -23.170 1.00 85.88 133 ASN A O 1
ATOM 1021 N N . HIS A 1 134 ? 27.546 3.162 -21.833 1.00 83.62 134 HIS A N 1
ATOM 1022 C CA . HIS A 1 134 ? 26.594 2.816 -22.898 1.00 83.62 134 HIS A CA 1
ATOM 1023 C C . HIS A 1 134 ? 26.160 4.064 -23.670 1.00 83.62 134 HIS A C 1
ATOM 1025 O O . HIS A 1 134 ? 26.177 4.030 -24.896 1.00 83.62 134 HIS A O 1
ATOM 1031 N N . LEU A 1 135 ? 25.849 5.163 -22.977 1.00 85.25 135 LEU A N 1
ATOM 1032 C CA . LEU A 1 135 ? 25.470 6.430 -23.611 1.00 85.25 135 LEU A CA 1
ATOM 1033 C C . LEU A 1 135 ? 26.579 6.976 -24.515 1.00 85.25 135 LEU A C 1
ATOM 1035 O O . LEU A 1 135 ? 26.326 7.338 -25.659 1.00 85.25 135 LEU A O 1
ATOM 1039 N N . GLU A 1 136 ? 27.825 6.941 -24.050 1.00 86.00 136 GLU A N 1
ATOM 1040 C CA . GLU A 1 136 ? 28.984 7.379 -24.835 1.00 86.00 136 GLU A CA 1
ATOM 1041 C C . GLU A 1 136 ? 29.207 6.521 -26.085 1.00 86.00 136 GLU A C 1
ATOM 1043 O O . GLU A 1 136 ? 29.636 7.028 -27.119 1.00 86.00 136 GLU A O 1
ATOM 1048 N N . ARG A 1 137 ? 28.869 5.226 -26.038 1.00 86.06 137 ARG A N 1
ATOM 1049 C CA . ARG A 1 137 ? 28.940 4.363 -27.226 1.00 86.06 137 ARG A CA 1
ATOM 1050 C C . ARG A 1 137 ? 27.914 4.754 -28.285 1.00 86.06 137 ARG A C 1
ATOM 1052 O O . ARG A 1 137 ? 28.227 4.641 -29.467 1.00 86.06 137 ARG A O 1
ATOM 1059 N N . TYR A 1 138 ? 26.751 5.266 -27.889 1.00 83.50 138 TYR A N 1
ATOM 1060 C CA . TYR A 1 138 ? 25.728 5.739 -28.824 1.00 83.50 138 TYR A CA 1
ATOM 1061 C C . TYR A 1 138 ? 26.102 7.053 -29.525 1.00 83.50 138 TYR A C 1
ATOM 1063 O O . TYR A 1 138 ? 25.539 7.362 -30.566 1.00 83.50 138 TYR A O 1
ATOM 1071 N N . LEU A 1 139 ? 27.112 7.793 -29.053 1.00 78.44 139 LEU A N 1
ATOM 1072 C CA . LEU A 1 139 ? 27.672 8.918 -29.823 1.00 78.44 139 LEU A CA 1
ATOM 1073 C C . LEU A 1 139 ? 28.442 8.464 -31.071 1.00 78.44 139 LEU A C 1
ATOM 1075 O O . LEU A 1 139 ? 28.684 9.266 -31.970 1.00 78.44 139 LEU A O 1
ATOM 1079 N N . VAL A 1 140 ? 28.867 7.199 -31.108 1.00 77.62 140 VAL A N 1
ATOM 1080 C CA . VAL A 1 140 ? 29.713 6.635 -32.174 1.00 77.62 140 VAL A CA 1
ATOM 1081 C C . VAL A 1 140 ? 28.996 5.516 -32.940 1.00 77.62 140 VAL A C 1
ATOM 1083 O O . VAL A 1 140 ? 29.435 5.125 -34.019 1.00 77.62 140 VAL A O 1
ATOM 1086 N N . GLN A 1 141 ? 27.904 4.985 -32.391 1.00 80.94 141 GLN A N 1
ATOM 1087 C CA . GLN A 1 141 ? 27.096 3.916 -32.973 1.00 80.94 141 GLN A CA 1
ATOM 1088 C C . GLN A 1 141 ? 25.643 4.368 -33.080 1.00 80.94 141 GLN A C 1
ATOM 1090 O O . GLN A 1 141 ? 25.128 4.993 -32.154 1.00 80.94 141 GLN A O 1
ATOM 1095 N N . ASP A 1 142 ? 24.977 3.999 -34.172 1.00 79.56 142 ASP A N 1
ATOM 1096 C CA . ASP A 1 142 ? 23.542 4.237 -34.312 1.00 79.56 142 ASP A CA 1
ATOM 1097 C C . ASP A 1 142 ? 22.785 3.524 -33.184 1.00 79.56 142 ASP A C 1
ATOM 1099 O O . ASP A 1 142 ? 23.083 2.378 -32.828 1.00 79.56 142 ASP A O 1
ATOM 1103 N N . LEU A 1 143 ? 21.812 4.227 -32.608 1.00 81.31 143 LEU A N 1
ATOM 1104 C CA . LEU A 1 143 ? 20.935 3.712 -31.569 1.00 81.31 143 LEU A CA 1
ATOM 1105 C C . LEU A 1 143 ? 19.687 3.175 -32.254 1.00 81.31 143 LEU A C 1
ATOM 1107 O O . LEU A 1 143 ? 18.948 3.926 -32.866 1.00 81.31 143 LEU A O 1
ATOM 1111 N N . SER A 1 144 ? 19.420 1.886 -32.151 1.00 81.25 144 SER A N 1
ATOM 1112 C CA . SER A 1 144 ? 18.148 1.303 -32.582 1.00 81.25 144 SER A CA 1
ATOM 1113 C C . SER A 1 144 ? 17.114 1.323 -31.456 1.00 81.25 144 SER A C 1
ATOM 1115 O O . SER A 1 144 ? 17.467 1.387 -30.273 1.00 81.25 144 SER A O 1
ATOM 1117 N N . LEU A 1 145 ? 15.831 1.175 -31.801 1.00 71.56 145 LEU A N 1
ATOM 1118 C CA . LEU A 1 145 ? 14.763 0.946 -30.818 1.00 71.56 145 LEU A CA 1
ATOM 1119 C C . LEU A 1 145 ? 15.073 -0.241 -29.888 1.00 71.56 145 LEU A C 1
ATOM 1121 O O . LEU A 1 145 ? 14.834 -0.158 -28.682 1.00 71.56 145 LEU A O 1
ATOM 1125 N N . SER A 1 146 ? 15.672 -1.323 -30.402 1.00 69.06 146 SER A N 1
ATOM 1126 C CA . SER A 1 146 ? 16.066 -2.464 -29.566 1.00 69.06 146 SER A CA 1
ATOM 1127 C C . SER A 1 146 ? 17.178 -2.113 -28.567 1.00 69.06 146 SER A C 1
ATOM 1129 O O . SER A 1 146 ? 17.151 -2.592 -27.434 1.00 69.06 146 SER A O 1
ATOM 1131 N N . GLN A 1 147 ? 18.150 -1.279 -28.950 1.00 80.62 147 GLN A N 1
ATOM 1132 C CA . GLN A 1 147 ? 19.235 -0.841 -28.061 1.00 80.62 147 GLN A CA 1
ATOM 1133 C C . GLN A 1 147 ? 18.757 0.177 -27.017 1.00 80.62 147 GLN A C 1
ATOM 1135 O O . GLN A 1 147 ? 19.189 0.113 -25.866 1.00 80.62 147 GLN A O 1
ATOM 1140 N N . ALA A 1 148 ? 17.832 1.073 -27.378 1.00 78.62 148 ALA A N 1
ATOM 1141 C CA . ALA A 1 148 ? 17.169 1.963 -26.420 1.00 78.62 148 ALA A CA 1
ATOM 1142 C C . ALA A 1 148 ? 16.374 1.156 -25.376 1.00 78.62 148 ALA A C 1
ATOM 1144 O O . ALA A 1 148 ? 16.400 1.436 -24.181 1.00 78.62 148 ALA A O 1
ATOM 1145 N N . SER A 1 149 ? 15.741 0.077 -25.821 1.00 68.06 149 SER A N 1
ATOM 1146 C CA . SER A 1 149 ? 15.024 -0.869 -24.974 1.00 68.06 149 SER A CA 1
ATOM 1147 C C . SER A 1 149 ? 15.953 -1.700 -24.056 1.00 68.06 149 SER A C 1
ATOM 1149 O O . SER A 1 149 ? 15.665 -1.851 -22.866 1.00 68.06 149 SER A O 1
ATOM 1151 N N . ASP A 1 150 ? 17.112 -2.175 -24.535 1.00 76.50 150 ASP A N 1
ATOM 1152 C CA . ASP A 1 150 ? 18.134 -2.797 -23.663 1.00 76.50 150 ASP A CA 1
ATOM 1153 C C . ASP A 1 150 ? 18.645 -1.806 -22.603 1.00 76.50 150 ASP A C 1
ATOM 1155 O O . ASP A 1 150 ? 18.823 -2.165 -21.436 1.00 76.50 150 ASP A O 1
ATOM 1159 N N . LEU A 1 151 ? 18.816 -0.533 -22.982 1.00 80.38 151 LEU A N 1
ATOM 1160 C CA . LEU A 1 151 ? 19.182 0.522 -22.043 1.00 80.38 151 LEU A CA 1
ATOM 1161 C C . LEU A 1 151 ? 18.126 0.681 -20.935 1.00 80.38 151 LEU A C 1
ATOM 1163 O O . LEU A 1 151 ? 18.520 0.744 -19.773 1.00 80.38 151 LEU A O 1
ATOM 1167 N N . LEU A 1 152 ? 16.820 0.654 -21.241 1.00 75.50 152 LEU A N 1
ATOM 1168 C CA . LEU A 1 152 ? 15.761 0.677 -20.213 1.00 75.50 152 LEU A CA 1
ATOM 1169 C C . LEU A 1 152 ? 15.896 -0.466 -19.205 1.00 75.50 152 LEU A C 1
ATOM 1171 O O . LEU A 1 152 ? 15.869 -0.231 -18.000 1.00 75.50 152 LEU A O 1
ATOM 1175 N N . THR A 1 153 ? 16.129 -1.689 -19.682 1.00 70.25 153 THR A N 1
ATOM 1176 C CA . THR A 1 153 ? 16.284 -2.862 -18.802 1.00 70.25 153 THR A CA 1
ATOM 1177 C C . THR A 1 153 ? 17.477 -2.699 -17.854 1.00 70.25 153 THR A C 1
ATOM 1179 O O . THR A 1 153 ? 17.419 -3.063 -16.676 1.00 70.25 153 THR A O 1
ATOM 1182 N N . ARG A 1 154 ? 18.578 -2.121 -18.347 1.00 75.38 154 ARG A N 1
ATOM 1183 C CA . ARG A 1 154 ? 19.764 -1.828 -17.529 1.00 75.38 154 ARG A CA 1
ATOM 1184 C C . ARG A 1 154 ? 19.518 -0.702 -16.535 1.00 75.38 154 ARG A C 1
ATOM 1186 O O . ARG A 1 154 ? 20.034 -0.775 -15.423 1.00 75.38 154 ARG A O 1
ATOM 1193 N N . LEU A 1 155 ? 18.757 0.319 -16.925 1.00 74.00 155 LEU A N 1
ATOM 1194 C CA . LEU A 1 155 ? 18.359 1.408 -16.036 1.00 74.00 155 LEU A CA 1
ATOM 1195 C C . LEU A 1 155 ? 17.477 0.889 -14.904 1.00 74.00 155 LEU A C 1
ATOM 1197 O O . LEU A 1 155 ? 17.727 1.238 -13.755 1.00 74.00 155 LEU A O 1
ATOM 1201 N N . ASP A 1 156 ? 16.539 -0.014 -15.193 1.00 69.38 156 ASP A N 1
ATOM 1202 C CA . ASP A 1 156 ? 15.752 -0.692 -14.164 1.00 69.38 156 ASP A CA 1
ATOM 1203 C C . ASP A 1 156 ? 16.655 -1.477 -13.212 1.00 69.38 156 ASP A C 1
ATOM 1205 O O . ASP A 1 156 ? 16.597 -1.276 -12.002 1.00 69.38 156 ASP A O 1
ATOM 1209 N N . ALA A 1 157 ? 17.567 -2.303 -13.730 1.00 69.19 157 ALA A N 1
ATOM 1210 C CA . ALA A 1 157 ? 18.513 -3.039 -12.890 1.00 69.19 157 ALA A CA 1
ATOM 1211 C C . ALA A 1 157 ? 19.398 -2.115 -12.026 1.00 69.19 157 ALA A C 1
ATOM 1213 O O . ALA A 1 157 ? 19.680 -2.435 -10.870 1.00 69.19 157 ALA A O 1
ATOM 1214 N N . ALA A 1 158 ? 19.813 -0.963 -12.558 1.00 68.38 158 ALA A N 1
ATOM 1215 C CA . ALA A 1 158 ? 20.596 0.030 -11.829 1.00 68.38 158 ALA A CA 1
ATOM 1216 C C . ALA A 1 158 ? 19.777 0.732 -10.734 1.00 68.38 158 ALA A C 1
ATOM 1218 O O . ALA A 1 158 ? 20.262 0.854 -9.610 1.00 68.38 158 ALA A O 1
ATOM 1219 N N . LEU A 1 159 ? 18.531 1.121 -11.023 1.00 68.06 159 LEU A N 1
ATOM 1220 C CA . LEU A 1 159 ? 17.588 1.677 -10.042 1.00 68.06 159 LEU A CA 1
ATOM 1221 C C . LEU A 1 159 ? 17.331 0.696 -8.894 1.00 68.06 159 LEU A C 1
ATOM 1223 O O . LEU A 1 159 ? 17.229 1.088 -7.738 1.00 68.06 159 LEU A O 1
ATOM 1227 N N . LEU A 1 160 ? 17.278 -0.601 -9.202 1.00 58.66 160 LEU A N 1
ATOM 1228 C CA . LEU A 1 160 ? 17.105 -1.653 -8.204 1.00 58.66 160 LEU A CA 1
ATOM 1229 C C . LEU A 1 160 ? 18.314 -1.826 -7.268 1.00 58.66 160 LEU A C 1
ATOM 1231 O O . LEU A 1 160 ? 18.132 -2.300 -6.145 1.00 58.66 160 LEU A O 1
ATOM 1235 N N . GLY A 1 161 ? 19.525 -1.512 -7.738 1.00 61.00 161 GLY A N 1
ATOM 1236 C CA . GLY A 1 161 ? 20.777 -1.681 -6.992 1.00 61.00 161 GLY A CA 1
ATOM 1237 C C . GLY A 1 161 ? 21.299 -0.406 -6.324 1.00 61.00 161 GLY A C 1
ATOM 1238 O O . GLY A 1 161 ? 22.165 -0.490 -5.456 1.00 61.00 161 GLY A O 1
ATOM 1239 N N . SER A 1 162 ? 20.791 0.763 -6.713 1.00 60.97 162 SER A N 1
ATOM 1240 C CA . SER A 1 162 ? 21.280 2.059 -6.247 1.00 60.97 162 SER A CA 1
ATOM 1241 C C . SER A 1 162 ? 20.597 2.504 -4.951 1.00 60.97 162 SER A C 1
ATOM 1243 O O . SER A 1 162 ? 19.371 2.574 -4.851 1.00 60.97 162 SER A O 1
ATOM 1245 N N . THR A 1 163 ? 21.409 2.834 -3.947 1.00 58.31 163 THR A N 1
ATOM 1246 C CA . THR A 1 163 ? 20.973 3.425 -2.668 1.00 58.31 163 THR A CA 1
ATOM 1247 C C . THR A 1 163 ? 21.179 4.933 -2.612 1.00 58.31 163 THR A C 1
ATOM 1249 O O . THR A 1 163 ? 20.686 5.584 -1.700 1.00 58.31 163 THR A O 1
ATOM 1252 N N . ASP A 1 164 ? 21.903 5.504 -3.574 1.00 73.69 164 ASP A N 1
ATOM 1253 C CA . ASP A 1 164 ? 22.180 6.935 -3.621 1.00 73.69 164 ASP A CA 1
ATOM 1254 C C . ASP A 1 164 ? 20.971 7.679 -4.207 1.00 73.69 164 ASP A C 1
ATOM 1256 O O . ASP A 1 164 ? 20.534 7.429 -5.334 1.00 73.69 164 ASP A O 1
ATOM 1260 N N . ARG A 1 165 ? 20.417 8.613 -3.427 1.00 68.31 165 ARG A N 1
ATOM 1261 C CA . ARG A 1 165 ? 19.236 9.403 -3.797 1.00 68.31 165 ARG A CA 1
ATOM 1262 C C . ARG A 1 165 ? 19.465 10.287 -5.027 1.00 68.31 165 ARG A C 1
ATOM 1264 O O . ARG A 1 165 ? 18.550 10.454 -5.838 1.00 68.31 165 ARG A O 1
ATOM 1271 N N . VAL A 1 166 ? 20.658 10.861 -5.174 1.00 70.69 166 VAL A N 1
ATOM 1272 C CA . VAL A 1 166 ? 21.014 11.707 -6.322 1.00 70.69 166 VAL A CA 1
ATOM 1273 C C . VAL A 1 166 ? 21.179 10.833 -7.561 1.00 70.69 166 VAL A C 1
ATOM 1275 O O . VAL A 1 166 ? 20.609 11.146 -8.607 1.00 70.69 166 VAL A O 1
ATOM 1278 N N . ALA A 1 167 ? 21.847 9.683 -7.423 1.00 71.44 167 ALA A N 1
ATOM 1279 C CA . ALA A 1 167 ? 21.971 8.709 -8.506 1.00 71.44 167 ALA A CA 1
ATOM 1280 C C . ALA A 1 167 ? 20.605 8.152 -8.947 1.00 71.44 167 ALA A C 1
ATOM 1282 O O . ALA A 1 167 ? 20.337 8.063 -10.142 1.00 71.44 167 ALA A O 1
ATOM 1283 N N . ASN A 1 168 ? 19.703 7.845 -8.008 1.00 70.56 168 ASN A N 1
ATOM 1284 C CA . ASN A 1 168 ? 18.343 7.393 -8.319 1.00 70.56 168 ASN A CA 1
ATOM 1285 C C . ASN A 1 168 ? 17.536 8.464 -9.054 1.00 70.56 168 ASN A C 1
ATOM 1287 O O . ASN A 1 168 ? 16.862 8.158 -10.035 1.00 70.56 168 ASN A O 1
ATOM 1291 N N . THR A 1 169 ? 17.648 9.727 -8.638 1.00 72.38 169 THR A N 1
ATOM 1292 C CA . THR A 1 169 ? 16.999 10.844 -9.341 1.00 72.38 169 THR A CA 1
ATOM 1293 C C . THR A 1 169 ? 17.495 10.941 -10.787 1.00 72.38 169 THR A C 1
ATOM 1295 O O . THR A 1 169 ? 16.681 11.011 -11.708 1.00 72.38 169 THR A O 1
ATOM 1298 N N . ALA A 1 170 ? 18.813 10.866 -10.997 1.00 71.38 170 ALA A N 1
ATOM 1299 C CA . ALA A 1 170 ? 19.417 10.886 -12.329 1.00 71.38 170 ALA A CA 1
ATOM 1300 C C . ALA A 1 170 ? 18.980 9.685 -13.188 1.00 71.38 170 ALA A C 1
ATOM 1302 O O . ALA A 1 170 ? 18.646 9.842 -14.361 1.00 71.38 170 ALA A O 1
ATOM 1303 N N . LEU A 1 171 ? 18.931 8.486 -12.600 1.00 75.12 171 LEU A N 1
ATOM 1304 C CA . LEU A 1 171 ? 18.484 7.266 -13.272 1.00 75.12 171 LEU A CA 1
ATOM 1305 C C . LEU A 1 171 ? 17.003 7.333 -13.679 1.00 75.12 171 LEU A C 1
ATOM 1307 O O . LEU A 1 171 ? 16.671 6.923 -14.789 1.00 75.12 171 LEU A O 1
ATOM 1311 N N . HIS A 1 172 ? 16.121 7.883 -12.835 1.00 76.69 172 HIS A N 1
ATOM 1312 C CA . HIS A 1 172 ? 14.709 8.090 -13.180 1.00 76.69 172 HIS A CA 1
ATOM 1313 C C . HIS A 1 172 ? 14.530 9.106 -14.315 1.00 76.69 172 HIS A C 1
ATOM 1315 O O . HIS A 1 172 ? 13.740 8.866 -15.227 1.00 76.69 172 HIS A O 1
ATOM 1321 N N . GLN A 1 173 ? 15.276 10.215 -14.290 1.00 75.00 173 GLN A N 1
ATOM 1322 C CA . GLN A 1 173 ? 15.247 11.224 -15.356 1.00 75.00 173 GLN A CA 1
ATOM 1323 C C . GLN A 1 173 ? 15.724 10.644 -16.693 1.00 75.00 173 GLN A C 1
ATOM 1325 O O . GLN A 1 173 ? 15.050 10.800 -17.711 1.00 75.00 173 GLN A O 1
ATOM 1330 N N . LEU A 1 174 ? 16.842 9.913 -16.679 1.00 82.56 174 LEU A N 1
ATOM 1331 C CA . LEU A 1 174 ? 17.366 9.240 -17.865 1.00 82.56 174 LEU A CA 1
ATOM 1332 C C . LEU A 1 174 ? 16.377 8.208 -18.412 1.00 82.56 174 LEU A C 1
ATOM 1334 O O . LEU A 1 174 ? 16.147 8.138 -19.615 1.00 82.56 174 LEU A O 1
ATOM 1338 N N . LYS A 1 175 ? 15.765 7.416 -17.530 1.00 79.06 175 LYS A N 1
ATOM 1339 C CA . LYS A 1 175 ? 14.754 6.431 -17.910 1.00 79.06 175 LYS A CA 1
ATOM 1340 C C . LYS A 1 175 ? 13.576 7.084 -18.639 1.00 79.06 175 LYS A C 1
ATOM 1342 O O . LYS A 1 175 ? 13.247 6.644 -19.736 1.00 79.06 175 LYS A O 1
ATOM 1347 N N . ALA A 1 176 ? 13.024 8.168 -18.093 1.00 74.06 176 ALA A N 1
ATOM 1348 C CA . ALA A 1 176 ? 11.924 8.900 -18.722 1.00 74.06 176 ALA A CA 1
ATOM 1349 C C . ALA A 1 176 ? 12.294 9.437 -20.119 1.00 74.06 176 ALA A C 1
ATOM 1351 O O . ALA A 1 176 ? 11.483 9.396 -21.040 1.00 74.06 176 ALA A O 1
ATOM 1352 N N . GLN A 1 177 ? 13.534 9.895 -20.311 1.00 78.44 177 GLN A N 1
ATOM 1353 C CA . GLN A 1 177 ? 14.012 10.360 -21.618 1.00 78.44 177 GLN A CA 1
ATOM 1354 C C . GLN A 1 177 ? 14.149 9.229 -22.631 1.00 78.44 177 GLN A C 1
ATOM 1356 O O . GLN A 1 177 ? 13.807 9.408 -23.799 1.00 78.44 177 GLN A O 1
ATOM 1361 N N . VAL A 1 178 ? 14.638 8.061 -22.208 1.00 79.38 178 VAL A N 1
ATOM 1362 C CA . VAL A 1 178 ? 14.714 6.883 -23.080 1.00 79.38 178 VAL A CA 1
ATOM 1363 C C . VAL A 1 178 ? 13.307 6.436 -23.486 1.00 79.38 178 VAL A C 1
ATOM 1365 O O . VAL A 1 178 ? 13.081 6.152 -24.661 1.00 79.38 178 VAL A O 1
ATOM 1368 N N . GLU A 1 179 ? 12.348 6.439 -22.554 1.00 76.38 179 GLU A N 1
ATOM 1369 C CA . GLU A 1 179 ? 10.937 6.150 -22.843 1.00 76.38 179 GLU A CA 1
ATOM 1370 C C . GLU A 1 179 ? 10.353 7.152 -23.850 1.00 76.38 179 GLU A C 1
ATOM 1372 O O . GLU A 1 179 ? 9.789 6.739 -24.864 1.00 76.38 179 GLU A O 1
ATOM 1377 N N . GLN A 1 180 ? 10.564 8.457 -23.646 1.00 75.44 180 GLN A N 1
ATOM 1378 C CA . GLN A 1 180 ? 10.097 9.491 -24.574 1.00 75.44 180 GLN A CA 1
ATOM 1379 C C . GLN A 1 180 ? 10.753 9.372 -25.954 1.00 75.44 180 GLN A C 1
ATOM 1381 O O . GLN A 1 180 ? 10.081 9.499 -26.968 1.00 75.44 180 GLN A O 1
ATOM 1386 N N . THR A 1 181 ? 12.045 9.054 -26.014 1.00 75.12 181 THR A N 1
ATOM 1387 C CA . THR A 1 181 ? 12.768 8.881 -27.283 1.00 75.12 181 THR A CA 1
ATOM 1388 C C . THR A 1 181 ? 12.224 7.695 -28.077 1.00 75.12 181 THR A C 1
ATOM 1390 O O . THR A 1 181 ? 12.117 7.763 -29.299 1.00 75.12 181 THR A O 1
ATOM 1393 N N . ILE A 1 182 ? 11.831 6.615 -27.396 1.00 72.31 182 ILE A N 1
ATOM 1394 C CA . ILE A 1 182 ? 11.132 5.487 -28.023 1.00 72.31 182 ILE A CA 1
ATOM 1395 C C . ILE A 1 182 ? 9.763 5.943 -28.552 1.00 72.31 182 ILE A C 1
ATOM 1397 O O . ILE A 1 182 ? 9.401 5.616 -29.683 1.00 72.31 182 ILE A O 1
ATOM 1401 N N . VAL A 1 183 ? 9.012 6.740 -27.787 1.00 69.94 183 VAL A N 1
ATOM 1402 C CA . VAL A 1 183 ? 7.726 7.310 -28.232 1.00 69.94 183 VAL A CA 1
ATOM 1403 C C . VAL A 1 183 ? 7.903 8.223 -29.456 1.00 69.94 183 VAL A C 1
ATOM 1405 O O . VAL A 1 183 ? 7.169 8.096 -30.433 1.00 69.94 183 VAL A O 1
ATOM 1408 N N . ASP A 1 184 ? 8.916 9.083 -29.471 1.00 70.69 184 ASP A N 1
ATOM 1409 C CA . ASP A 1 184 ? 9.160 10.015 -30.573 1.00 70.69 184 ASP A CA 1
ATOM 1410 C C . ASP A 1 184 ? 9.657 9.288 -31.827 1.00 70.69 184 ASP A C 1
ATOM 1412 O O . ASP A 1 184 ? 9.144 9.518 -32.924 1.00 70.69 184 ASP A O 1
ATOM 1416 N N . ALA A 1 185 ? 10.587 8.341 -31.673 1.00 66.38 185 ALA A N 1
ATOM 1417 C CA . ALA A 1 185 ? 11.075 7.500 -32.767 1.00 66.38 185 ALA A CA 1
ATOM 1418 C C . ALA A 1 185 ? 9.959 6.632 -33.364 1.00 66.38 185 ALA A C 1
ATOM 1420 O O . ALA A 1 185 ? 9.956 6.348 -34.560 1.00 66.38 185 ALA A O 1
ATOM 1421 N N . THR A 1 186 ? 8.969 6.256 -32.552 1.00 58.94 186 THR A N 1
ATOM 1422 C CA . THR A 1 186 ? 7.776 5.575 -33.047 1.00 58.94 186 THR A CA 1
ATOM 1423 C C . THR A 1 186 ? 6.791 6.519 -33.738 1.00 58.94 186 THR A C 1
ATOM 1425 O O . THR A 1 186 ? 5.896 6.032 -34.406 1.00 58.94 186 THR A O 1
ATOM 1428 N N . SER A 1 187 ? 6.921 7.844 -33.696 1.00 60.62 187 SER A N 1
ATOM 1429 C CA . SER A 1 187 ? 5.992 8.761 -34.386 1.00 60.62 187 SER A CA 1
ATOM 1430 C C . SER A 1 187 ? 6.336 9.050 -35.861 1.00 60.62 187 SER A C 1
ATOM 1432 O O . SER A 1 187 ? 5.500 9.598 -36.578 1.00 60.62 187 SER A O 1
ATOM 1434 N N . LEU A 1 188 ? 7.518 8.639 -36.337 1.00 56.53 188 LEU A N 1
ATOM 1435 C CA . LEU A 1 188 ? 8.008 8.896 -37.699 1.00 56.53 188 LEU A CA 1
ATOM 1436 C C . LEU A 1 188 ? 7.499 7.851 -38.721 1.00 56.53 188 LEU A C 1
ATOM 1438 O O . LEU A 1 188 ? 7.526 6.648 -38.458 1.00 56.53 188 LEU A O 1
ATOM 1442 N N . ASP A 1 189 ? 7.029 8.319 -39.886 1.00 52.12 189 ASP A N 1
ATOM 1443 C CA . ASP A 1 189 ? 6.631 7.492 -41.043 1.00 52.12 189 ASP A CA 1
ATOM 1444 C C . ASP A 1 189 ? 7.872 6.830 -41.670 1.00 52.12 189 ASP A C 1
ATOM 1446 O O . ASP A 1 189 ? 8.866 7.508 -41.941 1.00 52.12 189 ASP A O 1
ATOM 1450 N N . SER A 1 190 ? 7.829 5.516 -41.926 1.00 53.19 190 SER A N 1
ATOM 1451 C CA . SER A 1 190 ? 8.879 4.820 -42.679 1.00 53.19 190 SER A CA 1
ATOM 1452 C C . SER A 1 190 ? 8.298 4.079 -43.885 1.00 53.19 190 SER A C 1
ATOM 1454 O O . SER A 1 190 ? 7.364 3.292 -43.766 1.00 53.19 190 SER A O 1
ATOM 1456 N N . ASP A 1 191 ? 8.878 4.328 -45.062 1.00 55.09 191 ASP A N 1
ATOM 1457 C CA . ASP A 1 191 ? 8.479 3.738 -46.352 1.00 55.09 191 ASP A CA 1
ATOM 1458 C C . ASP A 1 191 ? 8.890 2.253 -46.505 1.00 55.09 191 ASP A C 1
ATOM 1460 O O . ASP A 1 191 ? 8.695 1.650 -47.561 1.00 55.09 191 ASP A O 1
ATOM 1464 N N . THR A 1 192 ? 9.497 1.644 -45.479 1.00 53.75 192 THR A N 1
ATOM 1465 C CA . THR A 1 192 ? 10.158 0.327 -45.564 1.00 53.75 192 THR A CA 1
ATOM 1466 C C . THR A 1 192 ? 9.560 -0.761 -44.669 1.00 53.75 192 THR A C 1
ATOM 1468 O O . THR A 1 192 ? 9.866 -1.934 -44.881 1.00 53.75 192 THR A O 1
ATOM 1471 N N . VAL A 1 193 ? 8.686 -0.418 -43.717 1.00 57.72 193 VAL A N 1
ATOM 1472 C CA . VAL A 1 193 ? 7.983 -1.363 -42.826 1.00 57.72 193 VAL A CA 1
ATOM 1473 C C . VAL A 1 193 ? 6.483 -1.104 -42.941 1.00 57.72 193 VAL A C 1
ATOM 1475 O O . VAL A 1 193 ? 6.067 0.046 -43.062 1.00 57.72 193 VAL A O 1
ATOM 1478 N N . SER A 1 194 ? 5.645 -2.147 -42.927 1.00 61.97 194 SER A N 1
ATOM 1479 C CA . SER A 1 194 ? 4.198 -1.925 -43.010 1.00 61.97 194 SER A CA 1
ATOM 1480 C C . SER A 1 194 ? 3.725 -1.082 -41.817 1.00 61.97 194 SER A C 1
ATOM 1482 O O . SER A 1 194 ? 4.138 -1.308 -40.678 1.00 61.97 194 SER A O 1
ATOM 1484 N N . GLN A 1 195 ? 2.848 -0.099 -42.058 1.00 59.12 195 GLN A N 1
ATOM 1485 C CA . GLN A 1 195 ? 2.315 0.754 -40.986 1.00 59.12 195 GLN A CA 1
ATOM 1486 C C . GLN A 1 195 ? 1.681 -0.067 -39.851 1.00 59.12 195 GLN A C 1
ATOM 1488 O O . GLN A 1 195 ? 1.739 0.343 -38.696 1.00 59.12 195 GLN A O 1
ATOM 1493 N N . GLU A 1 196 ? 1.123 -1.239 -40.157 1.00 62.72 196 GLU A N 1
ATOM 1494 C CA . GLU A 1 196 ? 0.540 -2.160 -39.179 1.00 62.72 196 GLU A CA 1
ATOM 1495 C C . GLU A 1 196 ? 1.596 -2.791 -38.254 1.00 62.72 196 GLU A C 1
ATOM 1497 O O . GLU A 1 196 ? 1.438 -2.764 -37.033 1.00 62.72 196 GLU A O 1
ATOM 1502 N N . GLU A 1 197 ? 2.708 -3.297 -38.797 1.00 62.66 197 GLU A N 1
ATOM 1503 C CA . GLU A 1 197 ? 3.829 -3.807 -37.991 1.00 62.66 197 GLU A CA 1
ATOM 1504 C C . GLU A 1 197 ? 4.467 -2.702 -37.154 1.00 62.66 197 GLU A C 1
ATOM 1506 O O . GLU A 1 197 ? 4.845 -2.934 -36.003 1.00 62.66 197 GLU A O 1
ATOM 1511 N N . LEU A 1 198 ? 4.537 -1.492 -37.714 1.00 58.88 198 LEU A N 1
ATOM 1512 C CA . LEU A 1 198 ? 5.015 -0.322 -37.002 1.00 58.88 198 LEU A CA 1
ATOM 1513 C C . LEU A 1 198 ? 4.101 -0.039 -35.806 1.00 58.88 198 LEU A C 1
ATOM 1515 O O . LEU A 1 198 ? 4.603 -0.033 -34.689 1.00 58.88 198 LEU A O 1
ATOM 1519 N N . ILE A 1 199 ? 2.784 0.117 -36.014 1.00 61.44 199 ILE A N 1
ATOM 1520 C CA . ILE A 1 199 ? 1.761 0.360 -34.973 1.00 61.44 199 ILE A CA 1
ATOM 1521 C C . ILE A 1 199 ? 1.813 -0.697 -33.865 1.00 61.44 199 ILE A C 1
ATOM 1523 O O . ILE A 1 199 ? 1.814 -0.340 -32.685 1.00 61.44 199 ILE A O 1
ATOM 1527 N N . ASN A 1 200 ? 1.903 -1.977 -34.228 1.00 63.12 200 ASN A N 1
ATOM 1528 C CA . ASN A 1 200 ? 1.969 -3.075 -33.265 1.00 63.12 200 ASN A CA 1
ATOM 1529 C C . ASN A 1 200 ? 3.253 -3.021 -32.424 1.00 63.12 200 ASN A C 1
ATOM 1531 O O . ASN A 1 200 ? 3.202 -3.249 -31.214 1.00 63.12 200 ASN A O 1
ATOM 1535 N N . ALA A 1 201 ? 4.383 -2.641 -33.029 1.00 60.50 201 ALA A N 1
ATOM 1536 C CA . ALA A 1 201 ? 5.612 -2.382 -32.287 1.00 60.50 201 ALA A CA 1
ATOM 1537 C C . ALA A 1 201 ? 5.481 -1.183 -31.345 1.00 60.50 201 ALA A C 1
ATOM 1539 O O . ALA A 1 201 ? 5.865 -1.301 -30.181 1.00 60.50 201 ALA A O 1
ATOM 1540 N N . LYS A 1 202 ? 4.862 -0.074 -31.782 1.00 59.78 202 LYS A N 1
ATOM 1541 C CA . LYS A 1 202 ? 4.632 1.100 -30.910 1.00 59.78 202 LYS A CA 1
ATOM 1542 C C . LYS A 1 202 ? 3.803 0.719 -29.687 1.00 59.78 202 LYS A C 1
ATOM 1544 O O . LYS A 1 202 ? 4.184 1.033 -28.564 1.00 59.78 202 LYS A O 1
ATOM 1549 N N . ALA A 1 203 ? 2.690 0.018 -29.900 1.00 63.06 203 ALA A N 1
ATOM 1550 C CA . ALA A 1 203 ? 1.790 -0.384 -28.825 1.00 63.06 203 ALA A CA 1
ATOM 1551 C C . ALA A 1 203 ? 2.488 -1.299 -27.803 1.00 63.06 203 ALA A C 1
ATOM 1553 O O . ALA A 1 203 ? 2.326 -1.106 -26.599 1.00 63.06 203 ALA A O 1
ATOM 1554 N N . ALA A 1 204 ? 3.313 -2.242 -28.270 1.00 65.62 204 ALA A N 1
ATOM 1555 C CA . ALA A 1 204 ? 4.074 -3.134 -27.398 1.00 65.62 204 ALA A CA 1
ATOM 1556 C C . ALA A 1 204 ? 5.118 -2.383 -26.546 1.00 65.62 204 ALA A C 1
ATOM 1558 O O . ALA A 1 204 ? 5.231 -2.644 -25.348 1.00 65.62 204 ALA A O 1
ATOM 1559 N N . PHE A 1 205 ? 5.838 -1.411 -27.122 1.00 59.22 205 PHE A N 1
ATOM 1560 C CA . PHE A 1 205 ? 6.811 -0.604 -26.372 1.00 59.22 205 PHE A CA 1
ATOM 1561 C C . PHE A 1 205 ? 6.152 0.327 -25.344 1.00 59.22 205 PHE A C 1
ATOM 1563 O O . PHE A 1 205 ? 6.646 0.436 -24.222 1.00 59.22 205 PHE A O 1
ATOM 1570 N N . VAL A 1 206 ? 5.017 0.949 -25.680 1.00 62.31 206 VAL A N 1
ATOM 1571 C CA . VAL A 1 206 ? 4.247 1.772 -24.729 1.00 62.31 206 VAL A CA 1
ATOM 1572 C C . VAL A 1 206 ? 3.754 0.924 -23.553 1.00 62.31 206 VAL A C 1
ATOM 1574 O O . VAL A 1 206 ? 3.885 1.334 -22.402 1.00 62.31 206 VAL A O 1
ATOM 1577 N N . GLN A 1 207 ? 3.255 -0.286 -23.813 1.00 64.69 207 GLN A N 1
ATOM 1578 C CA . GLN A 1 207 ? 2.817 -1.200 -22.757 1.00 64.69 207 GLN A CA 1
ATOM 1579 C C . GLN A 1 207 ? 3.974 -1.638 -21.839 1.00 64.69 207 GLN A C 1
ATOM 1581 O O . GLN A 1 207 ? 3.806 -1.709 -20.618 1.00 64.69 207 GLN A O 1
ATOM 1586 N N . ALA A 1 208 ? 5.161 -1.884 -22.406 1.00 60.16 208 ALA A N 1
ATOM 1587 C CA . ALA A 1 208 ? 6.361 -2.188 -21.631 1.00 60.16 208 ALA A CA 1
ATOM 1588 C C . ALA A 1 208 ? 6.781 -1.002 -20.740 1.00 60.16 208 ALA A C 1
ATOM 1590 O O . ALA A 1 208 ? 7.123 -1.207 -19.575 1.00 60.16 208 ALA A O 1
ATOM 1591 N N . SER A 1 209 ? 6.696 0.233 -21.252 1.00 54.50 209 SER A N 1
ATOM 1592 C CA . SER A 1 209 ? 6.985 1.458 -20.489 1.00 54.50 209 SER A CA 1
ATOM 1593 C C . SER A 1 209 ? 5.997 1.677 -19.338 1.00 54.50 209 SER A C 1
ATOM 1595 O O . SER A 1 209 ? 6.424 1.925 -18.213 1.00 54.50 209 SER A O 1
ATOM 1597 N N . LEU A 1 210 ? 4.693 1.476 -19.560 1.00 60.34 210 LEU A N 1
ATOM 1598 C CA . LEU A 1 210 ? 3.687 1.559 -18.492 1.00 60.34 210 LEU A CA 1
ATOM 1599 C C . LEU A 1 210 ? 3.965 0.556 -17.359 1.00 60.34 210 LEU A C 1
ATOM 1601 O O . LEU A 1 210 ? 3.929 0.916 -16.184 1.00 60.34 210 LEU A O 1
ATOM 1605 N N . SER A 1 211 ? 4.327 -0.684 -17.700 1.00 62.12 211 SER A N 1
ATOM 1606 C CA . SER A 1 211 ? 4.717 -1.705 -16.712 1.00 62.12 211 SER A CA 1
ATOM 1607 C C . SER A 1 211 ? 5.995 -1.316 -15.948 1.00 62.12 211 SER A C 1
ATOM 1609 O O . SER A 1 211 ? 6.138 -1.574 -14.750 1.00 62.12 211 SER A O 1
ATOM 1611 N N . SER A 1 212 ? 6.918 -0.644 -16.635 1.00 54.56 212 SER A N 1
ATOM 1612 C CA . SER A 1 212 ? 8.157 -0.089 -16.087 1.00 54.56 212 SER A CA 1
ATOM 1613 C C . SER A 1 212 ? 7.901 1.098 -15.136 1.00 54.56 212 SER A C 1
ATOM 1615 O O . SER A 1 212 ? 8.609 1.255 -14.133 1.00 54.56 212 SER A O 1
ATOM 1617 N N . GLN A 1 213 ? 6.868 1.906 -15.388 1.00 59.50 213 GLN A N 1
ATOM 1618 C CA . GLN A 1 213 ? 6.438 2.989 -14.504 1.00 59.50 213 GLN A CA 1
ATOM 1619 C C . GLN A 1 213 ? 5.909 2.444 -13.170 1.00 59.50 213 GLN A C 1
ATOM 1621 O O . GLN A 1 213 ? 6.334 2.911 -12.112 1.00 59.50 213 GLN A O 1
ATOM 1626 N N . SER A 1 214 ? 5.070 1.405 -13.192 1.00 62.25 214 SER A N 1
ATOM 1627 C CA . SER A 1 214 ? 4.604 0.728 -11.970 1.00 62.25 214 SER A CA 1
ATOM 1628 C C . SER A 1 214 ? 5.767 0.166 -11.141 1.00 62.25 214 SER A C 1
ATOM 1630 O O . SER A 1 214 ? 5.764 0.246 -9.911 1.00 62.25 214 SER A O 1
ATOM 1632 N N . LEU A 1 215 ? 6.809 -0.354 -11.802 1.00 55.75 215 LEU A N 1
ATOM 1633 C CA . LEU A 1 215 ? 8.031 -0.812 -11.136 1.00 55.75 215 LEU A CA 1
ATOM 1634 C C . LEU A 1 215 ? 8.818 0.346 -10.496 1.00 55.75 215 LEU A C 1
ATOM 1636 O O . LEU A 1 215 ? 9.352 0.191 -9.399 1.00 55.75 215 LEU A O 1
ATOM 1640 N N . SER A 1 216 ? 8.869 1.506 -11.156 1.00 54.72 216 SER A N 1
ATOM 1641 C CA . SER A 1 216 ? 9.496 2.728 -10.637 1.00 54.72 216 SER A CA 1
ATOM 1642 C C . SER A 1 216 ? 8.789 3.242 -9.382 1.00 54.72 216 SER A C 1
ATOM 1644 O O . SER A 1 216 ? 9.439 3.553 -8.386 1.00 54.72 216 SER A O 1
ATOM 1646 N N . GLU A 1 217 ? 7.457 3.299 -9.407 1.00 59.12 217 GLU A N 1
ATOM 1647 C CA . GLU A 1 217 ? 6.649 3.667 -8.242 1.00 59.12 217 GLU A CA 1
ATOM 1648 C C . GLU A 1 217 ? 6.896 2.693 -7.082 1.00 59.12 217 GLU A C 1
ATOM 1650 O O . GLU A 1 217 ? 7.181 3.112 -5.961 1.00 59.12 217 GLU A O 1
ATOM 1655 N N . LEU A 1 218 ? 6.890 1.386 -7.348 1.00 60.22 218 LEU A N 1
ATOM 1656 C CA . LEU A 1 218 ? 7.212 0.378 -6.339 1.00 60.22 218 LEU A CA 1
ATOM 1657 C C . LEU A 1 218 ? 8.635 0.544 -5.775 1.00 60.22 218 LEU A C 1
ATOM 1659 O O . LEU A 1 218 ? 8.847 0.366 -4.576 1.00 60.22 218 LEU A O 1
ATOM 1663 N N . GLY A 1 219 ? 9.601 0.913 -6.621 1.00 54.22 219 GLY A N 1
ATOM 1664 C CA . GLY A 1 219 ? 10.969 1.237 -6.220 1.00 54.22 219 GLY A CA 1
ATOM 1665 C C . GLY A 1 219 ? 11.033 2.396 -5.225 1.00 54.22 219 GLY A C 1
ATOM 1666 O O . GLY A 1 219 ? 11.708 2.274 -4.208 1.00 54.22 219 GLY A O 1
ATOM 1667 N N . LEU A 1 220 ? 10.272 3.471 -5.455 1.00 55.78 220 LEU A N 1
ATOM 1668 C CA . LEU A 1 220 ? 10.190 4.610 -4.532 1.00 55.78 220 LEU A CA 1
ATOM 1669 C C . LEU A 1 220 ? 9.621 4.212 -3.163 1.00 55.78 220 LEU A C 1
ATOM 1671 O O . LEU A 1 220 ? 10.165 4.621 -2.142 1.00 55.78 220 LEU A O 1
ATOM 1675 N N . VAL A 1 221 ? 8.584 3.362 -3.125 1.00 57.97 221 VAL A N 1
ATOM 1676 C CA . VAL A 1 221 ? 8.060 2.818 -1.853 1.00 57.97 221 VAL A CA 1
ATOM 1677 C C . VAL A 1 221 ? 9.143 2.036 -1.115 1.00 57.97 221 VAL A C 1
ATOM 1679 O O . VAL A 1 221 ? 9.316 2.203 0.088 1.00 57.97 221 VAL A O 1
ATOM 1682 N N . LEU A 1 222 ? 9.881 1.179 -1.824 1.00 58.25 222 LEU A N 1
ATOM 1683 C CA . LEU A 1 222 ? 10.914 0.334 -1.227 1.00 58.25 222 LEU A CA 1
ATOM 1684 C C . LEU A 1 222 ? 12.155 1.120 -0.776 1.00 58.25 222 LEU A C 1
ATOM 1686 O O . LEU A 1 222 ? 12.776 0.727 0.209 1.00 58.25 222 LEU A O 1
ATOM 1690 N N . LEU A 1 223 ? 12.517 2.202 -1.470 1.00 52.31 223 LEU A N 1
ATOM 1691 C CA . LEU A 1 223 ? 13.624 3.088 -1.098 1.00 52.31 223 LEU A CA 1
ATOM 1692 C C . LEU A 1 223 ? 13.293 3.920 0.144 1.00 52.31 223 LEU A C 1
ATOM 1694 O O . LEU A 1 223 ? 14.105 3.970 1.058 1.00 52.31 223 LEU A O 1
ATOM 1698 N N . ASP A 1 224 ? 12.089 4.488 0.231 1.00 53.88 224 ASP A N 1
ATOM 1699 C CA . ASP A 1 224 ? 11.659 5.231 1.425 1.00 53.88 224 ASP A CA 1
ATOM 1700 C C . ASP A 1 224 ? 11.521 4.316 2.659 1.00 53.88 224 ASP A C 1
ATOM 1702 O O . ASP A 1 224 ? 11.738 4.754 3.784 1.00 53.88 224 ASP A O 1
ATOM 1706 N N . ILE A 1 225 ? 11.201 3.030 2.461 1.00 51.91 225 ILE A N 1
ATOM 1707 C CA . ILE A 1 225 ? 11.259 2.005 3.519 1.00 51.91 225 ILE A CA 1
ATOM 1708 C C . ILE A 1 225 ? 12.702 1.766 4.001 1.00 51.91 225 ILE A C 1
ATOM 1710 O O . ILE A 1 225 ? 12.914 1.366 5.144 1.00 51.91 225 ILE A O 1
ATOM 1714 N N . ARG A 1 226 ? 13.694 1.974 3.130 1.00 49.44 226 ARG A N 1
ATOM 1715 C CA . ARG A 1 226 ? 15.116 1.722 3.398 1.00 49.44 226 ARG A CA 1
ATOM 1716 C C . ARG A 1 226 ? 15.802 2.882 4.132 1.00 49.44 226 ARG A C 1
ATOM 1718 O O . ARG A 1 226 ? 16.812 2.642 4.776 1.00 49.44 226 ARG A O 1
ATOM 1725 N N . ASP A 1 227 ? 15.228 4.083 4.092 1.00 46.47 227 ASP A N 1
ATOM 1726 C CA . ASP A 1 227 ? 15.752 5.342 4.662 1.00 46.47 227 ASP A CA 1
ATOM 1727 C C . ASP A 1 227 ? 15.583 5.462 6.202 1.00 46.47 227 ASP A C 1
ATOM 1729 O O . ASP A 1 227 ? 15.576 6.561 6.764 1.00 46.47 227 ASP A O 1
ATOM 1733 N N . SER A 1 228 ? 15.427 4.343 6.921 1.00 48.91 228 SER A N 1
ATOM 1734 C CA . SER A 1 228 ? 15.517 4.343 8.388 1.00 48.91 228 SER A CA 1
ATOM 1735 C C . SER A 1 228 ? 16.968 4.656 8.773 1.00 48.91 228 SER A C 1
ATOM 1737 O O . SER A 1 228 ? 17.893 4.012 8.288 1.00 48.91 228 SER A O 1
ATOM 1739 N N . ALA A 1 229 ? 17.186 5.645 9.645 1.00 44.47 229 ALA A N 1
ATOM 1740 C CA . ALA A 1 229 ? 18.522 6.063 10.091 1.00 44.47 229 ALA A CA 1
ATOM 1741 C C . ALA A 1 229 ? 19.357 4.915 10.704 1.00 44.47 229 ALA A C 1
ATOM 1743 O O . ALA A 1 229 ? 20.585 4.998 10.760 1.00 44.47 229 ALA A O 1
ATOM 1744 N N . ASP A 1 230 ? 18.700 3.829 11.115 1.00 47.06 230 ASP A N 1
ATOM 1745 C CA . ASP A 1 230 ? 19.337 2.616 11.618 1.00 47.06 230 ASP A CA 1
ATOM 1746 C C . ASP A 1 230 ? 19.967 1.777 10.488 1.00 47.06 230 ASP A C 1
ATOM 1748 O O . ASP A 1 230 ? 20.956 1.080 10.714 1.00 47.06 230 ASP A O 1
ATOM 1752 N N . PHE A 1 231 ? 19.460 1.884 9.251 1.00 42.84 231 PHE A N 1
ATOM 1753 C CA . PHE A 1 231 ? 19.989 1.188 8.073 1.00 42.84 231 PHE A CA 1
ATOM 1754 C C . PHE A 1 231 ? 21.368 1.710 7.665 1.00 42.84 231 PHE A C 1
ATOM 1756 O O . PHE A 1 231 ? 22.281 0.914 7.455 1.00 42.84 231 PHE A O 1
ATOM 1763 N N . ASP A 1 232 ? 21.542 3.029 7.574 1.00 44.84 232 ASP A N 1
ATOM 1764 C CA . ASP A 1 232 ? 22.812 3.630 7.146 1.00 44.84 232 ASP A CA 1
ATOM 1765 C C . ASP A 1 232 ? 23.935 3.367 8.157 1.00 44.84 232 ASP A C 1
ATOM 1767 O O . ASP A 1 232 ? 25.067 3.068 7.767 1.00 44.84 232 ASP A O 1
ATOM 1771 N N . ALA A 1 233 ? 23.615 3.424 9.454 1.00 49.44 233 ALA A N 1
ATOM 1772 C CA . ALA A 1 233 ? 24.551 3.119 10.533 1.00 49.44 233 ALA A CA 1
ATOM 1773 C C . ALA A 1 233 ? 24.977 1.643 10.512 1.00 49.44 233 ALA A C 1
ATOM 1775 O O . ALA A 1 233 ? 26.168 1.338 10.583 1.00 49.44 233 ALA A O 1
ATOM 1776 N N . TRP A 1 234 ? 24.018 0.734 10.337 1.00 47.16 234 TRP A N 1
ATOM 1777 C CA . TRP A 1 234 ? 24.281 -0.699 10.258 1.00 47.16 234 TRP A CA 1
ATOM 1778 C C . TRP A 1 234 ? 25.018 -1.098 8.967 1.00 47.16 234 TRP A C 1
ATOM 1780 O O . TRP A 1 234 ? 25.975 -1.873 9.011 1.00 47.16 234 TRP A O 1
ATOM 1790 N N . TYR A 1 235 ? 24.635 -0.538 7.813 1.00 39.88 235 TYR A N 1
ATOM 1791 C CA . TYR A 1 235 ? 25.277 -0.795 6.519 1.00 39.88 235 TYR A CA 1
ATOM 1792 C C . TYR A 1 235 ? 26.726 -0.307 6.506 1.00 39.88 235 TYR A C 1
ATOM 1794 O O . TYR A 1 235 ? 27.606 -1.014 6.018 1.00 39.88 235 TYR A O 1
ATOM 1802 N N . ALA A 1 236 ? 27.005 0.865 7.084 1.00 51.66 236 ALA A N 1
ATOM 1803 C CA . ALA A 1 236 ? 28.368 1.369 7.219 1.00 51.66 236 ALA A CA 1
ATOM 1804 C C . ALA A 1 236 ? 29.272 0.436 8.046 1.00 51.66 236 ALA A C 1
ATOM 1806 O O . ALA A 1 236 ? 30.469 0.358 7.765 1.00 51.66 236 ALA A O 1
ATOM 1807 N N . GLU A 1 237 ? 28.702 -0.278 9.021 1.00 46.44 237 GLU A N 1
ATOM 1808 C CA . GLU A 1 237 ? 29.409 -1.223 9.891 1.00 46.44 237 GLU A CA 1
ATOM 1809 C C . GLU A 1 237 ? 29.641 -2.598 9.231 1.00 46.44 237 GLU A C 1
ATOM 1811 O O . GLU A 1 237 ? 30.635 -3.251 9.533 1.00 46.44 237 GLU A O 1
ATOM 1816 N N . HIS A 1 238 ? 28.794 -3.008 8.278 1.00 43.66 238 HIS A N 1
ATOM 1817 C CA . HIS A 1 238 ? 28.785 -4.381 7.740 1.00 43.66 238 HIS A CA 1
ATOM 1818 C C . HIS A 1 238 ? 28.996 -4.480 6.216 1.00 43.66 238 HIS A C 1
ATOM 1820 O O . HIS A 1 238 ? 28.891 -5.563 5.641 1.00 43.66 238 HIS A O 1
ATOM 1826 N N . LYS A 1 239 ? 29.307 -3.366 5.535 1.00 43.62 239 LYS A N 1
ATOM 1827 C CA . LYS A 1 239 ? 29.414 -3.291 4.062 1.00 43.62 239 LYS A CA 1
ATOM 1828 C C . LYS A 1 239 ? 30.423 -4.258 3.421 1.00 43.62 239 LYS A C 1
ATOM 1830 O O . LYS A 1 239 ? 30.286 -4.572 2.241 1.00 43.62 239 LYS A O 1
ATOM 1835 N N . ASP A 1 240 ? 31.430 -4.696 4.173 1.00 46.75 240 ASP A N 1
ATOM 1836 C CA . ASP A 1 240 ? 32.535 -5.516 3.664 1.00 46.75 240 ASP A CA 1
ATOM 1837 C C . ASP A 1 240 ? 32.228 -7.031 3.707 1.00 46.75 240 ASP A C 1
ATOM 1839 O O . ASP A 1 240 ? 32.948 -7.817 3.093 1.00 46.75 240 ASP A O 1
ATOM 1843 N N . ASP A 1 241 ? 31.121 -7.436 4.344 1.00 45.38 241 ASP A N 1
ATOM 1844 C CA . ASP A 1 241 ? 30.692 -8.838 4.476 1.00 45.38 241 ASP A CA 1
ATOM 1845 C C . ASP A 1 241 ? 29.665 -9.275 3.405 1.00 45.38 241 ASP A C 1
ATOM 1847 O O . ASP A 1 241 ? 29.143 -10.393 3.448 1.00 45.38 241 ASP A O 1
ATOM 1851 N N . PHE A 1 242 ? 29.340 -8.419 2.426 1.00 39.59 242 PHE A N 1
ATOM 1852 C CA . PHE A 1 242 ? 28.210 -8.659 1.521 1.00 39.59 242 PHE A CA 1
ATOM 1853 C C . PHE A 1 242 ? 28.531 -9.483 0.267 1.00 39.59 242 PHE A C 1
ATOM 1855 O O . PHE A 1 242 ? 29.176 -9.014 -0.670 1.00 39.59 242 PHE A O 1
ATOM 1862 N N . ASP A 1 243 ? 27.887 -10.650 0.170 1.00 42.62 243 ASP A N 1
ATOM 1863 C CA . ASP A 1 243 ? 27.354 -11.163 -1.095 1.00 42.62 243 ASP A CA 1
ATOM 1864 C C . ASP A 1 243 ? 25.890 -10.694 -1.213 1.00 42.62 243 ASP A C 1
ATOM 1866 O O . ASP A 1 243 ? 25.062 -10.952 -0.340 1.00 42.62 243 ASP A O 1
ATOM 1870 N N . THR A 1 244 ? 25.556 -9.968 -2.282 1.00 42.22 244 THR A N 1
ATOM 1871 C CA . THR A 1 244 ? 24.241 -9.319 -2.505 1.00 42.22 244 THR A CA 1
ATOM 1872 C C . THR A 1 244 ? 23.020 -10.250 -2.429 1.00 42.22 244 THR A C 1
ATOM 1874 O O . THR A 1 244 ? 21.895 -9.767 -2.329 1.00 42.22 244 THR A O 1
ATOM 1877 N N . ARG A 1 245 ? 23.221 -11.574 -2.446 1.00 40.47 245 ARG A N 1
ATOM 1878 C CA . ARG A 1 245 ? 22.167 -12.583 -2.249 1.00 40.47 245 ARG A CA 1
ATOM 1879 C C . ARG A 1 245 ? 21.800 -12.827 -0.778 1.00 40.47 245 ARG A C 1
ATOM 1881 O O . ARG A 1 245 ? 20.654 -13.171 -0.519 1.00 40.47 245 ARG A O 1
ATOM 1888 N N . ASP A 1 246 ? 22.715 -12.594 0.166 1.00 38.47 246 ASP A N 1
ATOM 1889 C CA . ASP A 1 246 ? 22.498 -12.816 1.611 1.00 38.47 246 ASP A CA 1
ATOM 1890 C C . ASP A 1 246 ? 21.736 -11.646 2.279 1.00 38.47 246 ASP A C 1
ATOM 1892 O O . ASP A 1 246 ? 21.126 -11.808 3.340 1.00 38.47 246 ASP A O 1
ATOM 1896 N N . LEU A 1 247 ? 21.702 -10.477 1.622 1.00 40.09 247 LEU A N 1
ATOM 1897 C CA . LEU A 1 247 ? 20.950 -9.281 2.041 1.00 40.09 247 LEU A CA 1
ATOM 1898 C C . LEU A 1 247 ? 19.436 -9.502 2.084 1.00 40.09 247 LEU A C 1
ATOM 1900 O O . LEU A 1 247 ? 18.769 -9.000 2.988 1.00 40.09 247 LEU A O 1
ATOM 1904 N N . ASP A 1 248 ? 18.901 -10.265 1.131 1.00 43.22 248 ASP A N 1
ATOM 1905 C CA . ASP A 1 248 ? 17.468 -10.564 1.047 1.00 43.22 248 ASP A CA 1
ATOM 1906 C C . ASP A 1 248 ? 17.030 -11.607 2.096 1.00 43.22 248 ASP A C 1
ATOM 1908 O O . ASP A 1 248 ? 15.876 -11.592 2.529 1.00 43.22 248 ASP A O 1
ATOM 1912 N N . GLU A 1 249 ? 17.939 -12.492 2.530 1.00 41.19 249 GLU A N 1
ATOM 1913 C CA . GLU A 1 249 ? 17.641 -13.595 3.456 1.00 41.19 249 GLU A CA 1
ATOM 1914 C C . GLU A 1 249 ? 17.943 -13.274 4.931 1.00 41.19 249 GLU A C 1
ATOM 1916 O O . GLU A 1 249 ? 17.190 -13.712 5.799 1.00 41.19 249 GLU A O 1
ATOM 1921 N N . ARG A 1 250 ? 18.969 -12.479 5.275 1.00 38.75 250 ARG A N 1
ATOM 1922 C CA . ARG A 1 250 ? 19.268 -12.165 6.695 1.00 38.75 250 ARG A CA 1
ATOM 1923 C C . ARG A 1 250 ? 18.496 -10.982 7.273 1.00 38.75 250 ARG A C 1
ATOM 1925 O O . ARG A 1 250 ? 18.269 -10.944 8.476 1.00 38.75 250 ARG A O 1
ATOM 1932 N N . TYR A 1 251 ? 17.953 -10.098 6.439 1.00 43.19 251 TYR A N 1
ATOM 1933 C CA . TYR A 1 251 ? 16.969 -9.094 6.878 1.00 43.19 251 TYR A CA 1
ATOM 1934 C C . TYR A 1 251 ? 15.585 -9.688 7.218 1.00 43.19 251 TYR A C 1
ATOM 1936 O O . TYR A 1 251 ? 14.630 -8.945 7.466 1.00 43.19 251 TYR A O 1
ATOM 1944 N N . LEU A 1 252 ? 15.455 -11.021 7.198 1.00 46.09 252 LEU A N 1
ATOM 1945 C CA . LEU A 1 252 ? 14.277 -11.756 7.652 1.00 46.09 252 LEU A CA 1
ATOM 1946 C C . LEU A 1 252 ? 14.180 -11.863 9.191 1.00 46.09 252 LEU A C 1
ATOM 1948 O O . LEU A 1 252 ? 13.162 -12.387 9.649 1.00 46.09 252 LEU A O 1
ATOM 1952 N N . SER A 1 253 ? 15.173 -11.405 9.980 1.00 42.66 253 SER A N 1
ATOM 1953 C CA . SER A 1 253 ? 15.227 -11.683 11.433 1.00 42.66 253 SER A CA 1
ATOM 1954 C C . SER A 1 253 ? 15.016 -10.526 12.434 1.00 42.66 253 SER A C 1
ATOM 1956 O O . SER A 1 253 ? 14.572 -10.845 13.529 1.00 42.66 253 SER A O 1
ATOM 1958 N N . GLU A 1 254 ? 15.213 -9.233 12.134 1.00 43.16 254 GLU A N 1
ATOM 1959 C CA . GLU A 1 254 ? 14.950 -8.100 13.074 1.00 43.16 254 GLU A CA 1
ATOM 1960 C C . GLU A 1 254 ? 14.662 -6.800 12.277 1.00 43.16 254 GLU A C 1
ATOM 1962 O O . GLU A 1 254 ? 15.224 -6.639 11.200 1.00 43.16 254 GLU A O 1
ATOM 1967 N N . GLU A 1 255 ? 13.838 -5.805 12.637 1.00 49.50 255 GLU A N 1
ATOM 1968 C CA . GLU A 1 255 ? 12.649 -5.662 13.489 1.00 49.50 255 GLU A CA 1
ATOM 1969 C C . GLU A 1 255 ? 11.458 -5.432 12.540 1.00 49.50 255 GLU A C 1
ATOM 1971 O O . GLU A 1 255 ? 11.249 -4.362 11.971 1.00 49.50 255 GLU A O 1
ATOM 1976 N N . ILE A 1 256 ? 10.665 -6.471 12.315 1.00 47.38 256 ILE A N 1
ATOM 1977 C CA . ILE A 1 256 ? 9.616 -6.450 11.295 1.00 47.38 256 ILE A CA 1
ATOM 1978 C C . ILE A 1 256 ? 8.443 -5.537 11.718 1.00 47.38 256 ILE A C 1
ATOM 1980 O O . ILE A 1 256 ? 7.699 -5.069 10.874 1.00 47.38 256 ILE A O 1
ATOM 1984 N N . THR A 1 257 ? 8.314 -5.177 12.995 1.00 50.84 257 THR A N 1
ATOM 1985 C CA . THR A 1 257 ? 7.234 -4.352 13.577 1.00 50.84 257 THR A CA 1
ATOM 1986 C C . THR A 1 257 ? 7.103 -2.924 13.018 1.00 50.84 257 THR A C 1
ATOM 1988 O O . THR A 1 257 ? 6.105 -2.251 13.288 1.00 50.84 257 THR A O 1
ATOM 1991 N N . VAL A 1 258 ? 8.094 -2.454 12.259 1.00 63.94 258 VAL A N 1
ATOM 1992 C CA . VAL A 1 258 ? 8.255 -1.052 11.856 1.00 63.94 258 VAL A CA 1
ATOM 1993 C C . VAL A 1 258 ? 7.311 -0.647 10.716 1.00 63.94 258 VAL A C 1
ATOM 1995 O O . VAL A 1 258 ? 6.668 0.393 10.804 1.00 63.94 258 VAL A O 1
ATOM 1998 N N . LEU A 1 259 ? 7.126 -1.473 9.677 1.00 70.56 259 LEU A N 1
ATOM 1999 C CA . LEU A 1 259 ? 6.379 -1.063 8.472 1.00 70.56 259 LEU A CA 1
ATOM 2000 C C . LEU A 1 259 ? 4.915 -0.716 8.749 1.00 70.56 259 LEU A C 1
ATOM 2002 O O . LEU A 1 259 ? 4.419 0.314 8.293 1.00 70.56 259 LEU A O 1
ATOM 2006 N N . PHE A 1 260 ? 4.205 -1.562 9.491 1.00 76.75 260 PHE A N 1
ATOM 2007 C CA . PHE A 1 260 ? 2.806 -1.304 9.810 1.00 76.75 260 PHE A CA 1
ATOM 2008 C C . PHE A 1 260 ? 2.655 -0.022 10.643 1.00 76.75 260 PHE A C 1
ATOM 2010 O O . PHE A 1 260 ? 1.831 0.833 10.323 1.00 76.75 260 PHE A O 1
ATOM 2017 N N . LYS A 1 261 ? 3.492 0.184 11.663 1.00 79.25 261 LYS A N 1
ATOM 2018 C CA . LYS A 1 261 ? 3.407 1.394 12.490 1.00 79.25 261 LYS A CA 1
ATOM 2019 C C . LYS A 1 261 ? 3.844 2.643 11.731 1.00 79.25 261 LYS A C 1
ATOM 2021 O O . LYS A 1 261 ? 3.101 3.619 11.679 1.00 79.25 261 LYS A O 1
ATOM 2026 N N . GLU A 1 262 ? 5.015 2.611 11.112 1.00 76.81 262 GLU A N 1
ATOM 2027 C CA . GLU A 1 262 ? 5.623 3.791 10.503 1.00 76.81 262 GLU A CA 1
ATOM 2028 C C . GLU A 1 262 ? 5.032 4.155 9.155 1.00 76.81 262 GLU A C 1
ATOM 2030 O O . GLU A 1 262 ? 4.972 5.335 8.848 1.00 76.81 262 GLU A O 1
ATOM 2035 N N . GLN A 1 263 ? 4.589 3.186 8.352 1.00 74.81 263 GLN A N 1
ATOM 2036 C CA . GLN A 1 263 ? 4.116 3.449 6.990 1.00 74.81 263 GLN A CA 1
ATOM 2037 C C . GLN A 1 263 ? 2.592 3.398 6.896 1.00 74.81 263 GLN A C 1
ATOM 2039 O O . GLN A 1 263 ? 1.988 4.228 6.212 1.00 74.81 263 GLN A O 1
ATOM 2044 N N . VAL A 1 264 ? 1.947 2.478 7.626 1.00 82.44 264 VAL A N 1
ATOM 2045 C CA . VAL A 1 264 ? 0.482 2.374 7.624 1.00 82.44 264 VAL A CA 1
ATOM 2046 C C . VAL A 1 264 ? -0.142 3.330 8.632 1.00 82.44 264 VAL A C 1
ATOM 2048 O O . VAL A 1 264 ? -0.899 4.202 8.208 1.00 82.44 264 VAL A O 1
ATOM 2051 N N . LEU A 1 265 ? 0.178 3.216 9.926 1.00 84.94 265 LEU A N 1
ATOM 2052 C CA . LEU A 1 265 ? -0.468 4.011 10.981 1.00 84.94 265 LEU A CA 1
ATOM 2053 C C . LEU A 1 265 ? 0.019 5.468 11.025 1.00 84.94 265 LEU A C 1
ATOM 2055 O O . LEU A 1 265 ? -0.803 6.368 11.175 1.00 84.94 265 LEU A O 1
ATOM 2059 N N . ALA A 1 266 ? 1.320 5.712 10.846 1.00 81.38 266 ALA A N 1
ATOM 2060 C CA . ALA A 1 266 ? 1.928 7.041 10.992 1.00 81.38 266 ALA A CA 1
ATOM 2061 C C . ALA A 1 266 ? 2.513 7.637 9.692 1.00 81.38 266 ALA A C 1
ATOM 2063 O O . ALA A 1 266 ? 2.841 8.823 9.657 1.00 81.38 266 ALA A O 1
ATOM 2064 N N . GLY A 1 267 ? 2.613 6.855 8.610 1.00 73.38 267 GLY A N 1
ATOM 2065 C CA . GLY A 1 267 ? 3.394 7.215 7.410 1.00 73.38 267 GLY A CA 1
ATOM 2066 C C . GLY A 1 267 ? 2.833 8.366 6.593 1.00 73.38 267 GLY A C 1
ATOM 2067 O O . GLY A 1 267 ? 1.702 8.786 6.802 1.00 73.38 267 GLY A O 1
ATOM 2068 N N . LYS A 1 268 ? 3.559 8.909 5.615 1.00 76.06 268 LYS A N 1
ATOM 2069 C CA . LYS A 1 268 ? 3.046 10.080 4.873 1.00 76.06 268 LYS A CA 1
ATOM 2070 C C . LYS A 1 268 ? 1.789 9.702 4.062 1.00 76.06 268 LYS A C 1
ATOM 2072 O O . LYS A 1 268 ? 1.784 8.652 3.419 1.00 76.06 268 LYS A O 1
ATOM 2077 N N . PRO A 1 269 ? 0.739 10.550 4.000 1.00 75.25 269 PRO A N 1
ATOM 2078 C CA . PRO A 1 269 ? -0.513 10.205 3.313 1.00 75.25 269 PRO A CA 1
ATOM 2079 C C . PRO A 1 269 ? -0.344 9.776 1.848 1.00 75.25 269 PRO A C 1
ATOM 2081 O O . PRO A 1 269 ? -1.001 8.838 1.407 1.00 75.25 269 PRO A O 1
ATOM 2084 N N . ALA A 1 270 ? 0.561 10.421 1.105 1.00 69.56 270 ALA A N 1
ATOM 2085 C CA . ALA A 1 270 ? 0.841 10.070 -0.288 1.00 69.56 270 ALA A CA 1
ATOM 2086 C C . ALA A 1 270 ? 1.469 8.670 -0.432 1.00 69.56 270 ALA A C 1
ATOM 2088 O O . ALA A 1 270 ? 1.090 7.917 -1.325 1.00 69.56 270 ALA A O 1
ATOM 2089 N N . GLN A 1 271 ? 2.382 8.304 0.474 1.00 67.88 271 GLN A N 1
ATOM 2090 C CA . GLN A 1 271 ? 3.029 6.987 0.489 1.00 67.88 271 GLN A CA 1
ATOM 2091 C C . GLN A 1 271 ? 2.014 5.893 0.819 1.00 67.88 271 GLN A C 1
ATOM 2093 O O . GLN A 1 271 ? 1.947 4.883 0.123 1.00 67.88 271 GLN A O 1
ATOM 2098 N N . LEU A 1 272 ? 1.165 6.126 1.825 1.00 80.31 272 LEU A N 1
ATOM 2099 C CA . LEU A 1 272 ? 0.085 5.204 2.150 1.00 80.31 272 LEU A CA 1
ATOM 2100 C C . LEU A 1 272 ? -0.879 5.032 0.974 1.00 80.31 272 LEU A C 1
ATOM 2102 O O . LEU A 1 272 ? -1.211 3.905 0.627 1.00 80.31 272 LEU A O 1
ATOM 2106 N N . ALA A 1 273 ? -1.319 6.122 0.341 1.00 75.31 273 ALA A N 1
ATOM 2107 C CA . ALA A 1 273 ? -2.215 6.042 -0.810 1.00 75.31 273 ALA A CA 1
ATOM 2108 C C . ALA A 1 273 ? -1.609 5.195 -1.941 1.00 75.31 273 ALA A C 1
ATOM 2110 O O . ALA A 1 273 ? -2.303 4.371 -2.538 1.00 75.31 273 ALA A O 1
ATOM 2111 N N . MET A 1 274 ? -0.304 5.344 -2.186 1.00 74.12 274 MET A N 1
ATOM 2112 C CA . MET A 1 274 ? 0.415 4.547 -3.174 1.00 74.12 274 MET A CA 1
ATOM 2113 C C . MET A 1 274 ? 0.512 3.071 -2.774 1.00 74.12 274 MET A C 1
ATOM 2115 O O . MET A 1 274 ? 0.213 2.201 -3.591 1.00 74.12 274 MET A O 1
ATOM 2119 N N . LEU A 1 275 ? 0.845 2.785 -1.513 1.00 78.69 275 LEU A N 1
ATOM 2120 C CA . LEU A 1 275 ? 0.912 1.430 -0.965 1.00 78.69 275 LEU A CA 1
ATOM 2121 C C . LEU A 1 275 ? -0.441 0.707 -1.066 1.00 78.69 275 LEU A C 1
ATOM 2123 O O . LEU A 1 275 ? -0.514 -0.425 -1.542 1.00 78.69 275 LEU A O 1
ATOM 2127 N N . ILE A 1 276 ? -1.527 1.377 -0.668 1.00 86.19 276 ILE A N 1
ATOM 2128 C CA . ILE A 1 276 ? -2.883 0.823 -0.740 1.00 86.19 276 ILE A CA 1
ATOM 2129 C C . ILE A 1 276 ? -3.301 0.595 -2.194 1.00 86.19 276 ILE A C 1
ATOM 2131 O O . ILE A 1 276 ? -3.904 -0.436 -2.485 1.00 86.19 276 ILE A O 1
ATOM 2135 N N . ARG A 1 277 ? -2.957 1.503 -3.119 1.00 84.12 277 ARG A N 1
ATOM 2136 C CA . ARG A 1 277 ? -3.210 1.310 -4.555 1.00 84.12 277 ARG A CA 1
ATOM 2137 C C . ARG A 1 277 ? -2.503 0.059 -5.084 1.00 84.12 277 ARG A C 1
ATOM 2139 O O . ARG A 1 277 ? -3.164 -0.772 -5.698 1.00 84.12 277 ARG A O 1
ATOM 2146 N N . ILE A 1 278 ? -1.210 -0.100 -4.789 1.00 78.12 278 ILE A N 1
ATOM 2147 C CA . ILE A 1 278 ? -0.403 -1.260 -5.207 1.00 78.12 278 ILE A CA 1
ATOM 2148 C C . ILE A 1 278 ? -1.023 -2.565 -4.697 1.00 78.12 278 ILE A C 1
ATOM 2150 O O . ILE A 1 278 ? -1.212 -3.501 -5.472 1.00 78.12 278 ILE A O 1
ATOM 2154 N N . PHE A 1 279 ? -1.388 -2.637 -3.414 1.00 85.38 279 PHE A N 1
ATOM 2155 C CA . PHE A 1 279 ? -2.009 -3.849 -2.874 1.00 85.38 279 PHE A CA 1
ATOM 2156 C C . PHE A 1 279 ? -3.409 -4.087 -3.423 1.00 85.38 279 PHE A C 1
ATOM 2158 O O . PHE A 1 279 ? -3.758 -5.222 -3.722 1.00 85.38 279 PHE A O 1
ATOM 2165 N N . LYS A 1 280 ? -4.205 -3.039 -3.634 1.00 87.06 280 LYS A N 1
ATOM 2166 C CA . LYS A 1 280 ? -5.522 -3.184 -4.258 1.00 87.06 280 LYS A CA 1
ATOM 2167 C C . LYS A 1 280 ? -5.432 -3.813 -5.651 1.00 87.06 280 LYS A C 1
ATOM 2169 O O . LYS A 1 280 ? -6.305 -4.596 -6.010 1.00 87.06 280 LYS A O 1
ATOM 2174 N N . GLU A 1 281 ? -4.403 -3.460 -6.415 1.00 83.31 281 GLU A N 1
ATOM 2175 C CA . GLU A 1 281 ? -4.207 -3.939 -7.783 1.00 83.31 281 GLU A CA 1
ATOM 2176 C C . GLU A 1 281 ? -3.570 -5.332 -7.845 1.00 83.31 281 GLU A C 1
ATOM 2178 O O . GLU A 1 281 ? -4.003 -6.170 -8.636 1.00 83.31 281 GLU A O 1
ATOM 2183 N N . HIS A 1 282 ? -2.567 -5.600 -7.006 1.00 80.62 282 HIS A N 1
ATOM 2184 C CA . HIS A 1 282 ? -1.718 -6.783 -7.168 1.00 80.62 282 HIS A CA 1
ATOM 2185 C C . HIS A 1 282 ? -1.801 -7.807 -6.029 1.00 80.62 282 HIS A C 1
ATOM 2187 O O . HIS A 1 282 ? -1.446 -8.967 -6.244 1.00 80.62 282 HIS A O 1
ATOM 2193 N N . ASP A 1 283 ? -2.239 -7.415 -4.828 1.00 82.38 283 ASP A N 1
ATOM 2194 C CA . ASP A 1 283 ? -2.328 -8.312 -3.668 1.00 82.38 283 ASP A CA 1
ATOM 2195 C C . ASP A 1 283 ? -3.407 -7.865 -2.652 1.00 82.38 283 ASP A C 1
ATOM 2197 O O . ASP A 1 283 ? -3.107 -7.331 -1.574 1.00 82.38 283 ASP A O 1
ATOM 2201 N N . PRO A 1 284 ? -4.699 -8.043 -2.992 1.00 87.62 284 PRO A N 1
ATOM 2202 C CA . PRO A 1 284 ? -5.810 -7.574 -2.162 1.00 87.62 284 PRO A CA 1
ATOM 2203 C C . PRO A 1 284 ? -5.919 -8.316 -0.818 1.00 87.62 284 PRO A C 1
ATOM 2205 O O . PRO A 1 284 ? -6.580 -7.832 0.108 1.00 87.62 284 PRO A O 1
ATOM 2208 N N . GLU A 1 285 ? -5.265 -9.472 -0.678 1.00 86.19 285 GLU A N 1
ATOM 2209 C CA . GLU A 1 285 ? -5.205 -10.223 0.578 1.00 86.19 285 GLU A CA 1
ATOM 2210 C C . GLU A 1 285 ? -4.382 -9.466 1.628 1.00 86.19 285 GLU A C 1
ATOM 2212 O O . GLU A 1 285 ? -4.830 -9.309 2.765 1.00 86.19 285 GLU A O 1
ATOM 2217 N N . VAL A 1 286 ? -3.234 -8.896 1.246 1.00 83.38 286 VAL A N 1
ATOM 2218 C CA . VAL A 1 286 ? -2.427 -8.061 2.154 1.00 83.38 286 VAL A CA 1
ATOM 2219 C C . VAL A 1 286 ? -3.161 -6.793 2.569 1.00 83.38 286 VAL A C 1
ATOM 2221 O O . VAL A 1 286 ? -3.101 -6.398 3.733 1.00 83.38 286 VAL A O 1
ATOM 2224 N N . LEU A 1 287 ? -3.920 -6.181 1.660 1.00 88.12 287 LEU A N 1
ATOM 2225 C CA . LEU A 1 287 ? -4.771 -5.047 2.015 1.00 88.12 287 LEU A CA 1
ATOM 2226 C C . LEU A 1 287 ? -5.841 -5.433 3.052 1.00 88.12 287 LEU A C 1
ATOM 2228 O O . LEU A 1 287 ? -6.145 -4.653 3.956 1.00 88.12 287 LEU A O 1
ATOM 2232 N N . SER A 1 288 ? -6.389 -6.643 2.952 1.00 87.56 288 SER A N 1
ATOM 2233 C CA . SER A 1 288 ? -7.342 -7.171 3.933 1.00 87.56 288 SER A CA 1
ATOM 2234 C C . SER A 1 288 ? -6.682 -7.386 5.299 1.00 87.56 288 SER A C 1
ATOM 2236 O O . SER A 1 288 ? -7.239 -6.965 6.309 1.00 87.56 288 SER A O 1
ATOM 2238 N N . LEU A 1 289 ? -5.453 -7.918 5.329 1.00 85.56 289 LEU A N 1
ATOM 2239 C CA . LEU A 1 289 ? -4.652 -8.052 6.554 1.00 85.56 289 LEU A CA 1
ATOM 2240 C C . LEU A 1 289 ? -4.359 -6.695 7.209 1.00 85.56 289 LEU A C 1
ATOM 2242 O O . LEU A 1 289 ? -4.491 -6.557 8.422 1.00 85.56 289 LEU A O 1
ATOM 2246 N N . ILE A 1 290 ? -4.009 -5.676 6.417 1.00 86.75 290 ILE A N 1
ATOM 2247 C CA . ILE A 1 290 ? -3.802 -4.308 6.913 1.00 86.75 290 ILE A CA 1
ATOM 2248 C C . ILE A 1 290 ? -5.075 -3.779 7.582 1.00 86.75 290 ILE A C 1
ATOM 2250 O O . ILE A 1 290 ? -5.014 -3.256 8.693 1.00 86.75 290 ILE A O 1
ATOM 2254 N N . ARG A 1 291 ? -6.228 -3.909 6.914 1.00 90.31 291 ARG A N 1
ATOM 2255 C CA . ARG A 1 291 ? -7.524 -3.454 7.443 1.00 90.31 291 ARG A CA 1
ATOM 2256 C C . ARG A 1 291 ? -7.849 -4.139 8.763 1.00 90.31 291 ARG A C 1
ATOM 2258 O O . ARG A 1 291 ? -8.182 -3.457 9.730 1.00 90.31 291 ARG A O 1
ATOM 2265 N N . ASP A 1 292 ? -7.704 -5.457 8.813 1.00 87.69 292 ASP A N 1
ATOM 2266 C CA . ASP A 1 292 ? -7.986 -6.245 10.011 1.00 87.69 292 ASP A CA 1
ATOM 2267 C C . ASP A 1 292 ? -7.049 -5.867 11.166 1.00 87.69 292 ASP A C 1
ATOM 2269 O O . ASP A 1 292 ? -7.514 -5.698 12.293 1.00 87.69 292 ASP A O 1
ATOM 2273 N N . GLN A 1 293 ? -5.765 -5.619 10.890 1.00 86.81 293 GLN A N 1
ATOM 2274 C CA . GLN A 1 293 ? -4.815 -5.177 11.911 1.00 86.81 293 GLN A CA 1
ATOM 2275 C C . GLN A 1 293 ? -5.111 -3.767 12.426 1.00 86.81 293 GLN A C 1
ATOM 2277 O O . GLN A 1 293 ? -4.963 -3.509 13.616 1.00 86.81 293 GLN A O 1
ATOM 2282 N N . VAL A 1 294 ? -5.566 -2.847 11.569 1.00 88.69 294 VAL A N 1
ATOM 2283 C CA . VAL A 1 294 ? -6.005 -1.514 12.018 1.00 88.69 294 VAL A CA 1
ATOM 2284 C C . VAL A 1 294 ? -7.231 -1.630 12.924 1.00 88.69 294 VAL A C 1
ATOM 2286 O O . VAL A 1 294 ? -7.283 -0.980 13.968 1.00 88.69 294 VAL A O 1
ATOM 2289 N N . ILE A 1 295 ? -8.198 -2.486 12.571 1.00 88.38 295 ILE A N 1
ATOM 2290 C CA . ILE A 1 295 ? -9.347 -2.778 13.439 1.00 88.38 295 ILE A CA 1
ATOM 2291 C C . ILE A 1 295 ? -8.883 -3.355 14.777 1.00 88.38 295 ILE A C 1
ATOM 2293 O O . ILE A 1 295 ? -9.381 -2.937 15.822 1.00 88.38 295 ILE A O 1
ATOM 2297 N N . ASP A 1 296 ? -7.923 -4.277 14.768 1.00 84.56 296 ASP A N 1
ATOM 2298 C CA . ASP A 1 296 ? -7.412 -4.905 15.985 1.00 84.56 296 ASP A CA 1
ATOM 2299 C C . ASP A 1 296 ? -6.634 -3.938 16.866 1.00 84.56 296 ASP A C 1
ATOM 2301 O O . ASP A 1 296 ? -6.828 -3.950 18.084 1.00 84.56 296 ASP A O 1
ATOM 2305 N N . HIS A 1 297 ? -5.852 -3.053 16.252 1.00 84.94 297 HIS A N 1
ATOM 2306 C CA . HIS A 1 297 ? -5.166 -1.965 16.928 1.00 84.94 297 HIS A CA 1
ATOM 2307 C C . HIS A 1 297 ? -6.160 -1.017 17.605 1.00 84.94 297 HIS A C 1
ATOM 2309 O O . HIS A 1 297 ? -6.024 -0.742 18.788 1.00 84.94 297 HIS A O 1
ATOM 2315 N N . ILE A 1 298 ? -7.218 -0.579 16.913 1.00 84.31 298 ILE A N 1
ATOM 2316 C CA . ILE A 1 298 ? -8.272 0.255 17.520 1.00 84.31 298 ILE A CA 1
ATOM 2317 C C . ILE A 1 298 ? -8.967 -0.515 18.655 1.00 84.31 298 ILE A C 1
ATOM 2319 O O . ILE A 1 298 ? -9.150 -0.009 19.764 1.00 84.31 298 ILE A O 1
ATOM 2323 N N . ARG A 1 299 ? -9.324 -1.779 18.414 1.00 82.81 299 ARG A N 1
ATOM 2324 C CA . ARG A 1 299 ? -10.060 -2.613 19.370 1.00 82.81 299 ARG A CA 1
ATOM 2325 C C . ARG A 1 299 ? -9.261 -2.919 20.637 1.00 82.81 299 ARG A C 1
ATOM 2327 O O . ARG A 1 299 ? -9.882 -3.088 21.686 1.00 82.81 299 ARG A O 1
ATOM 2334 N N . SER A 1 300 ? -7.927 -2.982 20.586 1.00 81.81 300 SER A N 1
ATOM 2335 C CA . SER A 1 300 ? -7.104 -3.233 21.780 1.00 81.81 300 SER A CA 1
ATOM 2336 C C . SER A 1 300 ? -7.191 -2.127 22.834 1.00 81.81 300 SER A C 1
ATOM 2338 O O . SER A 1 300 ? -6.849 -2.376 23.984 1.00 81.81 300 SER A O 1
ATOM 2340 N N . PHE A 1 301 ? -7.712 -0.947 22.483 1.00 77.25 301 PHE A N 1
ATOM 2341 C CA . PHE A 1 301 ? -7.996 0.137 23.433 1.00 77.25 301 PHE A CA 1
ATOM 2342 C C . PHE A 1 301 ? -9.451 0.128 23.936 1.00 77.25 301 PHE A C 1
ATOM 2344 O O . PHE A 1 301 ? -9.801 0.851 24.860 1.00 77.25 301 PHE A O 1
ATOM 2351 N N . ALA A 1 302 ? -10.304 -0.752 23.398 1.00 75.06 302 ALA A N 1
ATOM 2352 C CA . ALA A 1 302 ? -11.677 -0.983 23.852 1.00 75.06 302 ALA A CA 1
ATOM 2353 C C . ALA A 1 302 ? -11.773 -2.194 24.808 1.00 75.06 302 ALA A C 1
ATOM 2355 O O . ALA A 1 302 ? -12.665 -3.042 24.669 1.00 75.06 302 ALA A O 1
ATOM 2356 N N . VAL A 1 303 ? -10.822 -2.357 25.738 1.00 67.56 303 VAL A N 1
ATOM 2357 C CA . VAL A 1 303 ? -10.681 -3.591 26.544 1.00 67.56 303 VAL A CA 1
ATOM 2358 C C . VAL A 1 303 ? -11.459 -3.559 27.868 1.00 67.56 303 VAL A C 1
ATOM 2360 O O . VAL A 1 303 ? -11.793 -4.617 28.399 1.00 67.56 303 VAL A O 1
ATOM 2363 N N . GLY A 1 304 ? -11.868 -2.395 28.352 1.00 64.88 304 GLY A N 1
ATOM 2364 C CA . GLY A 1 304 ? -12.326 -2.227 29.728 1.00 64.88 304 GLY A CA 1
ATOM 2365 C C . GLY A 1 304 ? -13.513 -1.297 29.907 1.00 64.88 304 GLY A C 1
ATOM 2366 O O . GLY A 1 304 ? -14.187 -0.882 28.968 1.00 64.88 304 GLY A O 1
ATOM 2367 N N . ASN A 1 305 ? -13.839 -1.071 31.176 1.00 70.62 305 ASN A N 1
ATOM 2368 C CA . ASN A 1 305 ? -15.220 -0.827 31.594 1.00 70.62 305 ASN A CA 1
ATOM 2369 C C . ASN A 1 305 ? -15.414 0.589 32.147 1.00 70.62 305 ASN A C 1
ATOM 2371 O O . ASN A 1 305 ? -16.330 0.812 32.938 1.00 70.62 305 ASN A O 1
ATOM 2375 N N . ASP A 1 306 ? -14.519 1.513 31.803 1.00 79.19 306 ASP A N 1
ATOM 2376 C CA . ASP A 1 306 ? -14.516 2.878 32.312 1.00 79.19 306 ASP A CA 1
ATOM 2377 C C . ASP A 1 306 ? -14.376 3.918 31.188 1.00 79.19 306 ASP A C 1
ATOM 2379 O O . ASP A 1 306 ? -14.098 3.609 30.027 1.00 79.19 306 ASP A O 1
ATOM 2383 N N . LEU A 1 307 ? -14.618 5.179 31.549 1.00 79.50 307 LEU A N 1
ATOM 2384 C CA . LEU A 1 307 ? -14.547 6.311 30.627 1.00 79.50 307 LEU A CA 1
ATOM 2385 C C . LEU A 1 307 ? -13.122 6.627 30.167 1.00 79.50 307 LEU A C 1
ATOM 2387 O O . LEU A 1 307 ? -12.960 7.254 29.122 1.00 79.50 307 LEU A O 1
ATOM 2391 N N . THR A 1 308 ? -12.101 6.226 30.926 1.00 83.94 308 THR A N 1
ATOM 2392 C CA . THR A 1 308 ? -10.699 6.446 30.555 1.00 83.94 308 THR A CA 1
ATOM 2393 C C . THR A 1 308 ? -10.379 5.656 29.295 1.00 83.94 308 THR A C 1
ATOM 2395 O O . THR A 1 308 ? -9.854 6.221 28.342 1.00 83.94 308 THR A O 1
ATOM 2398 N N . GLN A 1 309 ? -10.814 4.399 29.225 1.00 80.00 309 GLN A N 1
ATOM 2399 C CA . GLN A 1 309 ? -10.558 3.556 28.058 1.00 80.00 309 GLN A CA 1
ATOM 2400 C C . GLN A 1 309 ? -11.341 3.988 26.815 1.00 80.00 309 GLN A C 1
ATOM 2402 O O . GLN A 1 309 ? -10.815 3.939 25.708 1.00 80.00 309 GLN A O 1
ATOM 2407 N N . LEU A 1 310 ? -12.569 4.502 26.970 1.00 80.81 310 LEU A N 1
ATOM 2408 C CA . LEU A 1 310 ? -13.280 5.110 25.835 1.00 80.81 310 LEU A CA 1
ATOM 2409 C C . LEU A 1 310 ? -12.565 6.365 25.307 1.00 80.81 310 LEU A C 1
ATOM 2411 O O . LEU A 1 310 ? -12.596 6.625 24.106 1.00 80.81 310 LEU A O 1
ATOM 2415 N N . ARG A 1 311 ? -11.906 7.138 26.181 1.00 84.50 311 ARG A N 1
ATOM 2416 C CA . ARG A 1 311 ? -11.078 8.277 25.756 1.00 84.50 311 ARG A CA 1
ATOM 2417 C C . ARG A 1 311 ? -9.809 7.813 25.051 1.00 84.50 311 ARG A C 1
ATOM 2419 O O . ARG A 1 311 ? -9.488 8.370 24.012 1.00 84.50 311 ARG A O 1
ATOM 2426 N N . GLU A 1 312 ? -9.128 6.794 25.570 1.00 84.69 312 GLU A N 1
ATOM 2427 C CA . GLU A 1 312 ? -7.951 6.194 24.922 1.00 84.69 312 GLU A CA 1
ATOM 2428 C C . GLU A 1 312 ? -8.288 5.655 23.525 1.00 84.69 312 GLU A C 1
ATOM 2430 O O . GLU A 1 312 ? -7.578 5.951 22.567 1.00 84.69 312 GLU A O 1
ATOM 2435 N N . LEU A 1 313 ? -9.424 4.964 23.382 1.00 84.19 313 LEU A N 1
ATOM 2436 C CA . LEU A 1 313 ? -9.944 4.507 22.092 1.00 84.19 313 LEU A CA 1
ATOM 2437 C C . LEU A 1 313 ? -10.098 5.658 21.082 1.00 84.19 313 LEU A C 1
ATOM 2439 O O . LEU A 1 313 ? -9.691 5.531 19.927 1.00 84.19 313 LEU A O 1
ATOM 2443 N N . LEU A 1 314 ? -10.684 6.782 21.504 1.00 86.56 314 LEU A N 1
ATOM 2444 C CA . LEU A 1 314 ? -10.861 7.953 20.641 1.00 86.56 314 LEU A CA 1
ATOM 2445 C C . LEU A 1 314 ? -9.541 8.656 20.327 1.00 86.56 314 LEU A C 1
ATOM 2447 O O . LEU A 1 314 ? -9.366 9.125 19.205 1.00 86.56 314 LEU A O 1
ATOM 2451 N N . THR A 1 315 ? -8.607 8.708 21.278 1.00 88.12 315 THR A N 1
ATOM 2452 C CA . THR A 1 315 ? -7.262 9.245 21.043 1.00 88.12 315 THR A CA 1
ATOM 2453 C C . THR A 1 315 ? -6.581 8.489 19.910 1.00 88.12 315 THR A C 1
ATOM 2455 O O . THR A 1 315 ? -6.139 9.117 18.955 1.00 88.12 315 THR A O 1
ATOM 2458 N N . VAL A 1 316 ? -6.596 7.155 19.944 1.00 84.38 316 VAL A N 1
ATOM 2459 C CA . VAL A 1 316 ? -6.006 6.321 18.883 1.00 84.38 316 VAL A CA 1
ATOM 2460 C C . VAL A 1 316 ? -6.682 6.567 17.535 1.00 84.38 316 VAL A C 1
ATOM 2462 O O . VAL A 1 316 ? -6.025 6.665 16.500 1.00 84.38 316 VAL A O 1
ATOM 2465 N N . TRP A 1 317 ? -8.003 6.736 17.528 1.00 86.50 317 TRP A N 1
ATOM 2466 C CA . TRP A 1 317 ? -8.744 7.071 16.313 1.00 86.50 317 TRP A CA 1
ATOM 2467 C C . TRP A 1 317 ? -8.285 8.396 15.689 1.00 86.50 317 TRP A C 1
ATOM 2469 O O . TRP A 1 317 ? -8.091 8.489 14.473 1.00 86.50 317 TRP A O 1
ATOM 2479 N N . ILE A 1 318 ? -8.098 9.415 16.532 1.00 84.81 318 ILE A N 1
ATOM 2480 C CA . ILE A 1 318 ? -7.618 10.742 16.139 1.00 84.81 318 ILE A CA 1
ATOM 2481 C C . ILE A 1 318 ? -6.165 10.674 15.664 1.00 84.81 318 ILE A C 1
ATOM 2483 O O . ILE A 1 318 ? -5.837 11.301 14.658 1.00 84.81 318 ILE A O 1
ATOM 2487 N N . GLU A 1 319 ? -5.318 9.905 16.350 1.00 86.81 319 GLU A N 1
ATOM 2488 C CA . GLU A 1 319 ? -3.906 9.710 16.002 1.00 86.81 319 GLU A CA 1
ATOM 2489 C C . GLU A 1 319 ? -3.739 9.091 14.610 1.00 86.81 319 GLU A C 1
ATOM 2491 O O . GLU A 1 319 ? -2.927 9.570 13.818 1.00 86.81 319 GLU A O 1
ATOM 2496 N N . ILE A 1 320 ? -4.543 8.078 14.270 1.00 87.81 320 ILE A N 1
ATOM 2497 C CA . ILE A 1 320 ? -4.558 7.498 12.918 1.00 87.81 320 ILE A CA 1
ATOM 2498 C C . ILE A 1 320 ? -5.110 8.526 11.915 1.00 87.81 320 ILE A C 1
ATOM 2500 O O . ILE A 1 320 ? -4.534 8.747 10.844 1.00 87.81 320 ILE A O 1
ATOM 2504 N N . GLY A 1 321 ? -6.226 9.169 12.267 1.00 89.81 321 GLY A N 1
ATOM 2505 C CA . GLY A 1 321 ? -6.856 10.237 11.498 1.00 89.81 321 GLY A CA 1
ATOM 2506 C C . GLY A 1 321 ? -7.793 9.758 10.380 1.00 89.81 321 GLY A C 1
ATOM 2507 O O . GLY A 1 321 ? -7.592 8.734 9.722 1.00 89.81 321 GLY A O 1
ATOM 2508 N N . HIS A 1 322 ? -8.841 10.544 10.111 1.00 90.00 322 HIS A N 1
ATOM 2509 C CA . HIS A 1 322 ? -9.898 10.193 9.149 1.00 90.00 322 HIS A CA 1
ATOM 2510 C C . HIS A 1 322 ? -9.415 10.034 7.714 1.00 90.00 322 HIS A C 1
ATOM 2512 O O . HIS A 1 322 ? -9.842 9.104 7.040 1.00 90.00 322 HIS A O 1
ATOM 2518 N N . THR A 1 323 ? -8.516 10.898 7.243 1.00 89.50 323 THR A N 1
ATOM 2519 C CA . THR A 1 323 ? -7.966 10.807 5.879 1.00 89.50 323 THR A CA 1
ATOM 2520 C C . THR A 1 323 ? -7.276 9.462 5.649 1.00 89.50 323 THR A C 1
ATOM 2522 O O . THR A 1 323 ? -7.418 8.846 4.593 1.00 89.50 323 THR A O 1
ATOM 2525 N N . ARG A 1 324 ? -6.562 8.973 6.666 1.00 91.19 324 ARG A N 1
ATOM 2526 C CA . ARG A 1 324 ? -5.837 7.705 6.632 1.00 91.19 324 ARG A CA 1
ATOM 2527 C C . ARG A 1 324 ? -6.785 6.517 6.639 1.00 91.19 324 ARG A C 1
ATOM 2529 O O . ARG A 1 324 ? -6.684 5.645 5.781 1.00 91.19 324 ARG A O 1
ATOM 2536 N N . LEU A 1 325 ? -7.754 6.525 7.552 1.00 92.12 325 LEU A N 1
ATOM 2537 C CA . LEU A 1 325 ? -8.800 5.505 7.614 1.00 92.12 325 LEU A CA 1
ATOM 2538 C C . LEU A 1 325 ? -9.604 5.447 6.307 1.00 92.12 325 LEU A C 1
ATOM 2540 O O . LEU A 1 325 ? -9.832 4.363 5.783 1.00 92.12 325 LEU A O 1
ATOM 2544 N N . ALA A 1 326 ? -9.952 6.593 5.723 1.00 92.75 326 ALA A N 1
ATOM 2545 C CA . ALA A 1 326 ? -10.631 6.657 4.429 1.00 92.75 326 ALA A CA 1
ATOM 2546 C C . ALA A 1 326 ? -9.775 6.119 3.270 1.00 92.75 326 ALA A C 1
ATOM 2548 O O . ALA A 1 326 ? -10.319 5.653 2.275 1.00 92.75 326 ALA A O 1
ATOM 2549 N N . THR A 1 327 ? -8.446 6.182 3.391 1.00 91.00 327 THR A N 1
ATOM 2550 C CA . THR A 1 327 ? -7.522 5.603 2.406 1.00 91.00 327 THR A CA 1
ATOM 2551 C C . THR A 1 327 ? -7.448 4.082 2.548 1.00 91.00 327 THR A C 1
ATOM 2553 O O . THR A 1 327 ? -7.438 3.373 1.549 1.00 91.00 327 THR A O 1
ATOM 2556 N N . ILE A 1 328 ? -7.405 3.572 3.783 1.00 90.94 328 ILE A N 1
ATOM 2557 C CA . ILE A 1 328 ? -7.238 2.140 4.076 1.00 90.94 328 ILE A CA 1
ATOM 2558 C C . ILE A 1 328 ? -8.530 1.353 3.813 1.00 90.94 328 ILE A C 1
ATOM 2560 O O . ILE A 1 328 ? -8.489 0.259 3.241 1.00 90.94 328 ILE A O 1
ATOM 2564 N N . PHE A 1 329 ? -9.677 1.884 4.234 1.00 92.81 329 PHE A N 1
ATOM 2565 C CA . PHE A 1 329 ? -10.959 1.179 4.233 1.00 92.81 329 PHE A CA 1
ATOM 2566 C C . PHE A 1 329 ? -11.812 1.501 3.004 1.00 92.81 329 PHE A C 1
ATOM 2568 O O . PHE A 1 329 ? -11.767 2.602 2.462 1.00 92.81 329 PHE A O 1
ATOM 2575 N N . GLU A 1 330 ? -12.653 0.549 2.592 1.00 91.62 330 GLU A N 1
ATOM 2576 C CA . GLU A 1 330 ? -13.693 0.836 1.600 1.00 91.62 330 GLU A CA 1
ATOM 2577 C C . GLU A 1 330 ? -14.703 1.847 2.161 1.00 91.62 330 GLU A C 1
ATOM 2579 O O . GLU A 1 330 ? -14.956 1.886 3.369 1.00 91.62 330 GLU A O 1
ATOM 2584 N N . ALA A 1 331 ? -15.352 2.619 1.284 1.00 91.56 331 ALA A N 1
ATOM 2585 C CA . ALA A 1 331 ? -16.256 3.700 1.688 1.00 91.56 331 ALA A CA 1
ATOM 2586 C C . ALA A 1 331 ? -17.319 3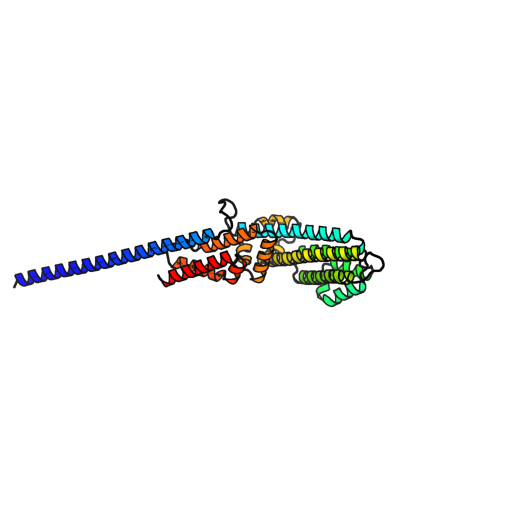.248 2.711 1.00 91.56 331 ALA A C 1
ATOM 2588 O O . ALA A 1 331 ? -17.536 3.913 3.721 1.00 91.56 331 ALA A O 1
ATOM 2589 N N . ALA A 1 332 ? -17.937 2.080 2.503 1.00 90.56 332 ALA A N 1
ATOM 2590 C CA . ALA A 1 332 ? -18.938 1.542 3.425 1.00 90.56 332 ALA A CA 1
ATOM 2591 C C . ALA A 1 332 ? -18.363 1.186 4.811 1.00 90.56 332 ALA A C 1
ATOM 2593 O O . ALA A 1 332 ? -19.014 1.432 5.827 1.00 90.56 332 ALA A O 1
ATOM 2594 N N . GLN A 1 333 ? -17.145 0.636 4.862 1.00 90.88 333 GLN A N 1
ATOM 2595 C CA . GLN A 1 333 ? -16.459 0.310 6.115 1.00 90.88 333 GLN A CA 1
ATOM 2596 C C . GLN A 1 333 ? -16.045 1.585 6.856 1.00 90.88 333 GLN A C 1
ATOM 2598 O O . GLN A 1 333 ? -16.249 1.689 8.063 1.00 90.88 333 GLN A O 1
ATOM 2603 N N . PHE A 1 334 ? -15.535 2.585 6.132 1.00 93.62 334 PHE A N 1
ATOM 2604 C CA . PHE A 1 334 ? -15.169 3.875 6.708 1.00 93.62 334 PHE A CA 1
ATOM 2605 C C . PHE A 1 334 ? -16.381 4.628 7.283 1.00 93.62 334 PHE A C 1
ATOM 2607 O O . PHE A 1 334 ? -16.309 5.187 8.376 1.00 93.62 334 PHE A O 1
ATOM 2614 N N . GLU A 1 335 ? -17.533 4.599 6.607 1.00 92.94 335 GLU A N 1
ATOM 2615 C CA . GLU A 1 335 ? -18.771 5.160 7.161 1.00 92.94 335 GLU A CA 1
ATOM 2616 C C . GLU A 1 335 ? -19.219 4.446 8.442 1.00 92.94 335 GLU A C 1
ATOM 2618 O O . GLU A 1 335 ? -19.673 5.091 9.389 1.00 92.94 335 GLU A O 1
ATOM 2623 N N . ALA A 1 336 ? -19.084 3.119 8.502 1.00 90.12 336 ALA A N 1
ATOM 2624 C CA . ALA A 1 336 ? -19.402 2.360 9.706 1.00 90.12 336 ALA A CA 1
ATOM 2625 C C . ALA A 1 336 ? -18.456 2.704 10.867 1.00 90.12 336 ALA A C 1
ATOM 2627 O O . ALA A 1 336 ? -18.921 2.903 11.991 1.00 90.12 336 ALA A O 1
ATOM 2628 N N . LEU A 1 337 ? -17.162 2.867 10.579 1.00 90.50 337 LEU A N 1
ATOM 2629 C CA . LEU A 1 337 ? -16.172 3.378 11.522 1.00 90.50 337 LEU A CA 1
ATOM 2630 C C . LEU A 1 337 ? -16.611 4.744 12.079 1.00 90.50 337 LEU A C 1
ATOM 2632 O O . LEU A 1 337 ? -16.786 4.877 13.288 1.00 90.50 337 LEU A O 1
ATOM 2636 N N . LYS A 1 338 ? -16.906 5.739 11.237 1.00 91.75 338 LYS A N 1
ATOM 2637 C CA . LYS A 1 338 ? -17.345 7.069 11.714 1.00 91.75 3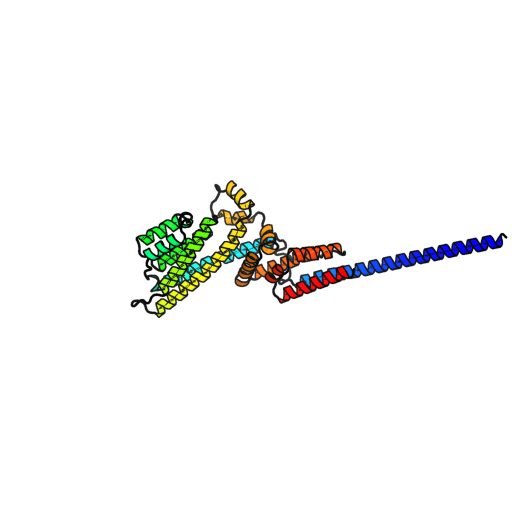38 LYS A CA 1
ATOM 2638 C C . LYS A 1 338 ? -18.584 7.026 12.614 1.00 91.75 338 LYS A C 1
ATOM 2640 O O . LYS A 1 338 ? -18.706 7.813 13.555 1.00 91.75 338 LYS A O 1
ATOM 2645 N N . ARG A 1 339 ? -19.525 6.115 12.343 1.00 90.62 339 ARG A N 1
ATOM 2646 C CA . ARG A 1 339 ? -20.710 5.927 13.198 1.00 90.62 339 ARG A CA 1
ATOM 2647 C C . ARG A 1 339 ? -20.335 5.390 14.577 1.00 90.62 339 ARG A C 1
ATOM 2649 O O . ARG A 1 339 ? -20.915 5.838 15.562 1.00 90.62 339 ARG A O 1
ATOM 2656 N N . LEU A 1 340 ? -19.377 4.466 14.652 1.00 89.38 340 LEU A N 1
ATOM 2657 C CA . LEU A 1 340 ? -18.862 3.942 15.920 1.00 89.38 340 LEU A CA 1
ATOM 2658 C C . LEU A 1 340 ? -18.112 5.008 16.720 1.00 89.38 340 LEU A C 1
ATOM 2660 O O . LEU A 1 340 ? -18.332 5.128 17.923 1.00 89.38 340 LEU A O 1
ATOM 2664 N N . GLU A 1 341 ? -17.295 5.824 16.060 1.00 89.81 341 GLU A N 1
ATOM 2665 C CA . GLU A 1 341 ? -16.638 6.977 16.684 1.00 89.81 341 GLU A CA 1
ATOM 2666 C C . GLU A 1 341 ? -17.665 7.961 17.262 1.00 89.81 341 GLU A C 1
ATOM 2668 O O . GLU A 1 341 ? -17.591 8.331 18.432 1.00 89.81 341 GLU A O 1
ATOM 2673 N N . SER A 1 342 ? -18.682 8.321 16.471 1.00 89.19 342 SER A N 1
ATOM 2674 C CA . SER A 1 342 ? -19.760 9.224 16.901 1.00 89.19 342 SER A CA 1
ATOM 2675 C C . SER A 1 342 ? -20.535 8.658 18.095 1.00 89.19 342 SER A C 1
ATOM 2677 O O . SER A 1 342 ? -20.795 9.364 19.065 1.00 89.19 342 SER A O 1
ATOM 2679 N N . TYR A 1 343 ? -20.862 7.362 18.058 1.00 87.81 343 TYR A N 1
ATOM 2680 C CA . TYR A 1 343 ? -21.494 6.664 19.178 1.00 87.81 343 TYR A CA 1
ATOM 2681 C C . TYR A 1 343 ? -20.616 6.684 20.438 1.00 87.81 343 TYR A C 1
ATOM 2683 O O . TYR A 1 343 ? -21.123 6.873 21.541 1.00 87.81 343 TYR A O 1
ATOM 2691 N N . THR A 1 344 ? -19.300 6.537 20.281 1.00 84.06 344 THR A N 1
ATOM 2692 C CA . THR A 1 344 ? -18.339 6.568 21.391 1.00 84.06 344 THR A CA 1
ATOM 2693 C C . THR A 1 344 ? -18.268 7.958 22.031 1.00 84.06 344 THR A C 1
ATOM 2695 O O . THR A 1 344 ? -18.325 8.066 23.256 1.00 84.06 344 THR A O 1
ATOM 2698 N N . TRP A 1 345 ? -18.239 9.028 21.229 1.00 86.31 345 TRP A N 1
ATOM 2699 C CA . TRP A 1 345 ? -18.340 10.403 21.730 1.00 86.31 345 TRP A CA 1
ATOM 2700 C C . TRP A 1 345 ? -19.634 10.646 22.510 1.00 86.31 345 TRP A C 1
ATOM 2702 O O . TRP A 1 345 ? -19.600 11.192 23.614 1.00 86.31 345 TRP A O 1
ATOM 2712 N N . ASP A 1 346 ? -20.767 10.186 21.977 1.00 86.12 346 ASP A N 1
ATOM 2713 C CA . ASP A 1 346 ? -22.070 10.310 22.632 1.00 86.12 346 ASP A CA 1
ATOM 2714 C C . ASP A 1 346 ? -22.108 9.639 24.011 1.00 86.12 346 ASP A C 1
ATOM 2716 O O . ASP A 1 346 ? -22.741 10.164 24.928 1.00 86.12 346 ASP A O 1
ATOM 2720 N N . LEU A 1 347 ? -21.455 8.483 24.172 1.00 82.38 347 LEU A N 1
ATOM 2721 C CA . LEU A 1 347 ? -21.367 7.793 25.463 1.00 82.38 347 LEU A CA 1
ATOM 2722 C C . LEU A 1 347 ? -20.583 8.610 26.490 1.00 82.38 347 LEU A C 1
ATOM 2724 O O . LEU A 1 347 ? -21.013 8.721 27.637 1.00 82.38 347 LEU A O 1
ATOM 2728 N N . ILE A 1 348 ? -19.463 9.204 26.076 1.00 81.12 348 ILE A N 1
ATOM 2729 C CA . ILE A 1 348 ? -18.623 10.025 26.955 1.00 81.12 348 ILE A CA 1
ATOM 2730 C C . ILE A 1 348 ? -19.353 11.299 27.377 1.00 81.12 348 ILE A C 1
ATOM 2732 O O . ILE A 1 348 ? -19.232 11.706 28.524 1.00 81.12 348 ILE A O 1
ATOM 2736 N N . LEU A 1 349 ? -20.116 11.925 26.478 1.00 81.56 349 LEU A N 1
ATOM 2737 C CA . LEU A 1 349 ? -20.849 13.161 26.778 1.00 81.56 349 LEU A CA 1
ATOM 2738 C C . LEU A 1 349 ? -22.070 12.946 27.687 1.00 81.56 349 LEU A C 1
ATOM 2740 O O . LEU A 1 349 ? -22.531 13.895 28.320 1.00 81.56 349 LEU A O 1
ATOM 2744 N N . LYS A 1 350 ? -22.625 11.728 27.718 1.00 76.88 350 LYS A N 1
ATOM 2745 C CA . LYS A 1 350 ? -23.809 11.369 28.521 1.00 76.88 350 LYS A CA 1
ATOM 2746 C C . LYS A 1 350 ? -23.472 10.778 29.893 1.00 76.88 350 LYS A C 1
ATOM 2748 O O . LYS A 1 350 ? -24.390 10.623 30.700 1.00 76.88 350 LYS A O 1
ATOM 2753 N N . SER A 1 351 ? -22.209 10.419 30.122 1.00 70.69 351 SER A N 1
ATOM 2754 C CA . SER A 1 351 ? -21.699 9.862 31.383 1.00 70.69 351 SER A CA 1
ATOM 2755 C C . SER A 1 351 ? -21.105 10.958 32.255 1.00 70.69 351 SER A C 1
ATOM 2757 O O . SER A 1 351 ? -21.272 10.864 33.491 1.00 70.69 351 SER A O 1
#

Radius of gyration: 33.62 Å; chains: 1; bounding box: 74×38×131 Å

Secondary structure (DSSP, 8-state):
-HHHHHHHHHHHHHHHHHHHHHHHHHHHHHHHHHHHHHHHHHHHHHHHHHHHHHT-SS---TTS--SHHHHHHHHHHHHHHHHHHHHHHHHHHHHHHHTSGGGGPEE-HHHHHHHHHHHHGGGGGGS-HHHHHHHHHHTTSPEEHHHHHHHHHHHHHHHHH---HHHHHHHHHHHHHHHHHHHHHTTS--TTS-HHHHHHHHHHHHHHHHHHHHHHHHHHHHHHHH--HHHHHHHHHHGGG--TTHHHHHTTSS-TTHHIIIIIISS-HHHHHHHHHHHHHH-HHHHHHHHHHHHHHHHTT--SSSHHHHHHHHHHHHHH-HHHHHHHS-HHHHHHHHHHHHHHHHHHHH-

pLDDT: mean 71.91, std 13.79, range [38.47, 93.62]

Foldseek 3Di:
DVVVVVVVVVVVVVVVVVVVVVVVVVVVVVVVVVVVLLVVLVVLLVVLLVLLVVLAPDDDPVPADDALLRLLVVLVVLLVVLLVVLLVVLVVLLVVLCVFPQQQQWFQLLVLLVVLCVVCPVLLVLEDPVLVVLSVVSNVDTQTSNNLSVSLNVLLVCLVVDLDPSNNVSSVVSNVSSLVSNLVSLVDDDPPDPVVSSVVSNVSSVVSVVSSVLSSLSSVLVSVVCPDPVNVVVCVVCVVVDDPVVVVVPVVPDDSSCCLVDPQQNDDLVSLLSSLVSCVPRPVPSLSVSSSVLSVVLSVLSPDRDLVSLVVSLVSDVSSNLSSLPSSDDPVSSVSVVVSSVSSVVSNVVD

Sequence (351 aa):
MEYVIGVLVVLVIVSLVFAFMAETSVRRNQAKAQKNAQDQLLASTQRIRDDLTKLRVTVPDPLKVTTDSDVSKAIRQSLLKIRKALVAQVAADLKAAQALAGAQFAIDSVAFVNHVLSELGPNYDYLPSAIRNHLERYLVQDLSLSQASDLLTRLDAALLGSTDRVANTALHQLKAQVEQTIVDATSLDSDTVSQEELINAKAAFVQASLSSQSLSELGLVLLDIRDSADFDAWYAEHKDDFDTRDLDERYLSEEITVLFKEQVLAGKPAQLAMLIRIFKEHDPEVLSLIRDQVIDHIRSFAVGNDLTQLRELLTVWIEIGHTRLATIFEAAQFEALKRLESYTWDLILKS